Protein AF-A0A3P7IQG7-F1 (afdb_monomer_lite)

Secondary structure (DSSP, 8-state):
--EE--------STTGGGHHHHHHHHHHHTT---EEEEESSSS--HHHHHHHT----TTTSPP----SS--S------SSS--------HHHHHHHHHHHHHHHHHHHHHHHHHHHHHHHHH-TTPPPHHHHHHT-SEEEE---TTTS------TTEEE-TTTT-PPPPPHHHHHHHHHHHT-HHHHHHHHHHHHHHHSSSEEEEE--TTTS-GGGS-HHHHHHHHHHHHH-TTEEEEEE-S-GGG-GGGTT-TTEEEES---HHHHH-

Organism: Strongylus vulgaris (NCBI:txid40348)

Structure (mmCIF, N/CA/C/O backbone):
data_AF-A0A3P7IQG7-F1
#
_entry.id   AF-A0A3P7IQG7-F1
#
loop_
_atom_site.group_PDB
_atom_site.id
_atom_site.type_symbol
_atom_site.label_atom_id
_atom_site.label_alt_id
_atom_site.label_comp_id
_atom_site.label_asym_id
_atom_site.label_entity_id
_atom_site.label_seq_id
_atom_site.pdbx_PDB_ins_code
_atom_site.Cartn_x
_atom_site.Cartn_y
_atom_site.Cartn_z
_atom_site.occupancy
_atom_site.B_iso_or_equiv
_atom_site.auth_seq_id
_atom_site.auth_comp_id
_atom_site.auth_asym_id
_atom_site.auth_atom_id
_atom_site.pdbx_PDB_model_num
ATOM 1 N N . MET A 1 1 ? 12.803 -20.899 -18.765 1.00 31.30 1 MET A N 1
ATOM 2 C CA . MET A 1 1 ? 12.674 -20.532 -17.340 1.00 31.30 1 MET A CA 1
ATOM 3 C C . MET A 1 1 ? 12.023 -19.156 -17.307 1.00 31.30 1 MET A C 1
ATOM 5 O O . MET A 1 1 ? 12.582 -18.248 -17.908 1.00 31.30 1 MET A O 1
ATOM 9 N N . ILE A 1 2 ? 10.801 -19.034 -16.780 1.00 30.0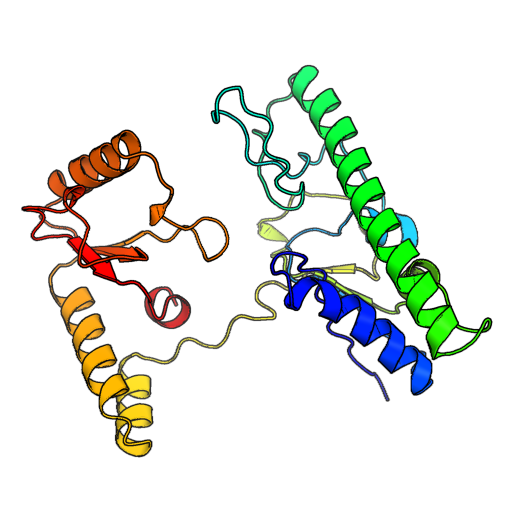0 2 ILE A N 1
ATOM 10 C CA . ILE A 1 2 ? 10.125 -17.736 -16.621 1.00 30.00 2 ILE A CA 1
ATOM 11 C C . ILE A 1 2 ? 10.612 -17.175 -15.290 1.00 30.00 2 ILE A C 1
ATOM 13 O O . ILE A 1 2 ? 10.370 -17.786 -14.251 1.00 30.00 2 ILE A O 1
ATOM 17 N N . SER A 1 3 ? 11.331 -16.060 -15.328 1.00 34.53 3 SER A N 1
ATOM 18 C CA . SER A 1 3 ? 11.766 -15.367 -14.122 1.00 34.53 3 SER A CA 1
ATOM 19 C C . SER A 1 3 ? 10.761 -14.259 -13.835 1.00 34.53 3 SER A C 1
ATOM 21 O O . SER A 1 3 ? 10.609 -13.323 -14.618 1.00 34.53 3 SER A O 1
ATOM 23 N N . VAL A 1 4 ? 10.034 -14.383 -12.728 1.00 34.75 4 VAL A N 1
ATOM 24 C CA . VAL A 1 4 ? 9.119 -13.334 -12.272 1.00 34.75 4 VAL A CA 1
ATOM 25 C C . VAL A 1 4 ? 9.944 -12.303 -11.514 1.00 34.75 4 VAL A C 1
ATOM 27 O O . VAL A 1 4 ? 10.519 -12.611 -10.470 1.00 34.75 4 VAL A O 1
ATOM 30 N N . ALA A 1 5 ? 10.023 -11.089 -12.049 1.00 37.59 5 ALA A N 1
ATOM 31 C CA . ALA A 1 5 ? 10.657 -9.976 -11.372 1.00 37.59 5 ALA A CA 1
ATOM 32 C C . ALA A 1 5 ? 9.591 -9.214 -10.594 1.00 37.59 5 ALA A C 1
ATOM 34 O O . ALA A 1 5 ? 8.730 -8.551 -11.169 1.00 37.59 5 ALA A O 1
ATOM 35 N N . TRP A 1 6 ? 9.665 -9.265 -9.268 1.00 34.81 6 TRP A N 1
ATOM 36 C CA . TRP A 1 6 ? 8.930 -8.320 -8.437 1.00 34.81 6 TRP A CA 1
ATOM 37 C C . TRP A 1 6 ? 9.594 -6.949 -8.558 1.00 34.81 6 TRP A C 1
ATOM 39 O O . TRP A 1 6 ? 10.387 -6.544 -7.712 1.00 34.81 6 TRP A O 1
ATOM 49 N N . VAL A 1 7 ? 9.300 -6.232 -9.642 1.00 38.69 7 VAL A N 1
ATOM 50 C CA . VAL A 1 7 ? 9.657 -4.817 -9.772 1.00 38.69 7 VAL A CA 1
ATOM 51 C C . VAL A 1 7 ? 8.621 -4.014 -8.998 1.00 38.69 7 VAL A C 1
ATOM 53 O O . VAL A 1 7 ? 7.785 -3.314 -9.558 1.00 38.69 7 VAL A O 1
ATOM 56 N N . THR A 1 8 ? 8.661 -4.138 -7.674 1.00 36.22 8 THR A N 1
ATOM 57 C CA . THR A 1 8 ? 7.844 -3.315 -6.794 1.00 36.22 8 THR A CA 1
ATOM 58 C C . THR A 1 8 ? 8.352 -1.878 -6.899 1.00 36.22 8 THR A C 1
ATOM 60 O O . THR A 1 8 ? 9.299 -1.502 -6.212 1.00 36.22 8 THR A O 1
ATOM 63 N N . LEU A 1 9 ? 7.738 -1.055 -7.752 1.00 35.28 9 LEU A N 1
ATOM 64 C CA . LEU A 1 9 ? 7.959 0.396 -7.803 1.00 35.28 9 LEU A CA 1
ATOM 65 C C . LEU A 1 9 ? 7.307 1.076 -6.581 1.00 35.28 9 LEU A C 1
ATOM 67 O O . LEU A 1 9 ? 6.442 1.932 -6.719 1.00 35.28 9 LEU A O 1
ATOM 71 N N . ASN A 1 10 ? 7.693 0.675 -5.365 1.00 31.48 10 ASN A N 1
ATOM 72 C CA . ASN A 1 10 ? 7.283 1.331 -4.122 1.00 31.48 10 ASN A CA 1
ATOM 73 C C . ASN A 1 10 ? 8.444 2.187 -3.604 1.00 31.48 10 ASN A C 1
ATOM 75 O O . ASN A 1 10 ? 9.372 1.697 -2.964 1.00 31.48 10 ASN A O 1
ATOM 79 N N . TYR A 1 11 ? 8.387 3.487 -3.880 1.00 38.16 11 TYR A N 1
ATOM 80 C CA . TYR A 1 11 ? 9.471 4.437 -3.627 1.00 38.16 11 TYR A CA 1
ATOM 81 C C . TYR A 1 11 ? 9.380 5.165 -2.274 1.00 38.16 11 TYR A C 1
ATOM 83 O O . TYR A 1 11 ? 9.628 6.361 -2.240 1.00 38.16 11 TYR A O 1
ATOM 91 N N . PHE A 1 12 ? 9.035 4.513 -1.150 1.00 33.44 12 PHE A N 1
ATOM 92 C CA . PHE A 1 12 ? 8.749 5.260 0.103 1.00 33.44 12 PHE A CA 1
ATOM 93 C C . PHE A 1 12 ? 9.409 4.762 1.394 1.00 33.44 12 PHE A C 1
ATOM 95 O O . PHE A 1 12 ? 8.881 4.932 2.488 1.00 33.44 12 PHE A O 1
ATOM 102 N N . SER A 1 13 ? 10.644 4.270 1.299 1.00 25.67 13 SER A N 1
ATOM 103 C CA . SER A 1 13 ? 11.622 4.475 2.375 1.00 25.67 13 SER A CA 1
ATOM 104 C C . SER A 1 13 ? 13.017 4.663 1.774 1.00 25.67 13 SER A C 1
ATOM 106 O O . SER A 1 13 ? 13.289 4.150 0.687 1.00 25.67 13 SER A O 1
ATOM 108 N N . ASN A 1 14 ? 13.906 5.368 2.481 1.00 29.19 14 ASN A N 1
ATOM 109 C CA . ASN A 1 14 ? 15.287 5.639 2.051 1.00 29.19 14 ASN A CA 1
ATOM 110 C C . ASN A 1 14 ? 16.121 4.373 1.742 1.00 29.19 14 ASN A C 1
ATOM 112 O O . ASN A 1 14 ? 17.177 4.476 1.114 1.00 29.19 14 ASN A O 1
ATOM 116 N N . GLU A 1 15 ? 15.648 3.188 2.139 1.00 26.47 15 GLU A N 1
ATOM 117 C CA . GLU A 1 15 ? 16.269 1.902 1.800 1.00 26.47 15 GLU A CA 1
ATOM 118 C C . GLU A 1 15 ? 15.478 1.106 0.746 1.00 26.47 15 GLU A C 1
ATOM 120 O O . GLU A 1 15 ? 16.086 0.468 -0.113 1.00 26.47 15 GLU A O 1
ATOM 125 N N . TRP A 1 16 ? 14.142 1.204 0.730 1.00 27.75 16 TRP A N 1
ATOM 126 C CA . TRP A 1 16 ? 13.273 0.447 -0.186 1.00 27.75 16 TRP A CA 1
ATOM 127 C C . TRP A 1 16 ? 13.141 1.066 -1.587 1.00 27.75 16 TRP A C 1
ATOM 129 O O . TRP A 1 16 ? 12.885 0.344 -2.548 1.00 27.75 16 TRP A O 1
ATOM 139 N N . SER A 1 17 ? 13.411 2.366 -1.749 1.00 33.34 17 SER A N 1
ATOM 140 C CA . SER A 1 17 ? 13.432 3.046 -3.059 1.00 33.34 17 SER A CA 1
ATOM 141 C C . SER A 1 17 ? 14.508 2.519 -4.021 1.00 33.34 17 SER A C 1
ATOM 143 O O . SER A 1 17 ? 14.453 2.786 -5.221 1.00 33.34 17 SER A O 1
ATOM 145 N N . LYS A 1 18 ? 15.479 1.751 -3.513 1.00 34.53 18 LYS A N 1
ATOM 146 C CA . LYS A 1 18 ? 16.583 1.166 -4.288 1.00 34.53 18 LYS A CA 1
ATOM 147 C C . LYS A 1 18 ? 16.241 -0.205 -4.882 1.00 34.53 18 LYS A C 1
ATOM 149 O O . LYS A 1 18 ? 16.882 -0.619 -5.843 1.00 34.53 18 LYS A O 1
ATOM 154 N N . LEU A 1 19 ? 15.244 -0.909 -4.340 1.00 43.34 19 LEU A N 1
ATOM 155 C CA . LEU A 1 19 ? 14.959 -2.308 -4.680 1.00 43.34 19 LEU A CA 1
ATOM 156 C C . LEU A 1 19 ? 14.583 -2.556 -6.156 1.00 43.34 19 LEU A C 1
ATOM 158 O O . LEU A 1 19 ? 15.200 -3.429 -6.763 1.00 43.34 19 LEU A O 1
ATOM 162 N N . PRO A 1 20 ? 13.638 -1.819 -6.777 1.00 53.28 20 PRO A N 1
ATOM 163 C CA . PRO A 1 20 ? 13.227 -2.113 -8.156 1.00 53.28 20 PRO A CA 1
ATOM 164 C C . PRO A 1 20 ? 14.345 -1.870 -9.184 1.00 53.28 20 PRO A C 1
ATOM 166 O O . PRO A 1 20 ? 14.485 -2.631 -10.137 1.00 53.28 20 PRO A O 1
ATOM 169 N N . VAL A 1 21 ? 15.196 -0.868 -8.946 1.00 53.66 21 VAL A N 1
ATOM 170 C CA . VAL A 1 21 ? 16.398 -0.577 -9.751 1.00 53.66 21 VAL A CA 1
ATOM 171 C C . VAL A 1 21 ? 17.433 -1.697 -9.631 1.00 53.66 21 VAL A C 1
ATOM 173 O O . VAL A 1 21 ? 18.013 -2.128 -10.626 1.00 53.66 21 VAL A O 1
ATOM 176 N N . ILE A 1 22 ? 17.642 -2.192 -8.408 1.00 59.94 22 ILE A N 1
ATOM 177 C CA . ILE A 1 22 ? 18.548 -3.309 -8.133 1.00 59.94 22 ILE A CA 1
ATOM 178 C C . ILE A 1 22 ? 18.048 -4.587 -8.820 1.00 59.94 22 ILE A C 1
ATOM 180 O O . ILE A 1 22 ? 18.854 -5.309 -9.402 1.00 59.94 22 ILE A O 1
ATOM 184 N N . CYS A 1 23 ? 16.738 -4.853 -8.821 1.00 67.06 23 CYS A N 1
ATOM 185 C CA . CYS A 1 23 ? 16.170 -6.025 -9.489 1.00 67.06 23 CYS A CA 1
ATOM 186 C C . CYS A 1 23 ? 16.430 -6.018 -11.000 1.00 67.06 23 CYS A C 1
ATOM 188 O O . CYS A 1 23 ? 16.926 -7.017 -11.516 1.00 67.06 23 CYS A O 1
ATOM 190 N N . SER A 1 24 ? 16.169 -4.910 -11.702 1.00 68.31 24 SER A N 1
ATOM 191 C CA . SER A 1 24 ? 16.441 -4.814 -13.146 1.00 68.31 24 SER A CA 1
ATOM 192 C C . SER A 1 24 ? 17.927 -4.999 -13.463 1.00 68.31 24 SER A C 1
ATOM 194 O O . SER A 1 24 ? 18.272 -5.758 -14.365 1.00 68.31 24 SER A O 1
ATOM 196 N N . ALA A 1 25 ? 18.812 -4.387 -12.669 1.00 72.62 25 ALA A N 1
ATOM 197 C CA . ALA A 1 25 ? 20.257 -4.547 -12.819 1.00 72.62 25 ALA A CA 1
ATOM 198 C C . ALA A 1 25 ? 20.719 -6.000 -12.604 1.00 72.62 25 ALA A C 1
ATOM 200 O O . ALA A 1 25 ? 21.548 -6.505 -13.356 1.00 72.62 25 ALA A O 1
ATOM 201 N N . ILE A 1 26 ? 20.178 -6.692 -11.595 1.00 78.31 26 ILE A N 1
ATOM 202 C CA . ILE A 1 26 ? 20.512 -8.096 -11.320 1.00 78.31 26 ILE A CA 1
ATOM 203 C C . ILE A 1 26 ? 20.059 -8.991 -12.471 1.00 78.31 26 ILE A C 1
ATOM 205 O O . ILE A 1 26 ? 20.842 -9.825 -12.914 1.00 78.31 26 ILE A O 1
ATOM 209 N N . LEU A 1 27 ? 18.823 -8.824 -12.953 1.00 80.06 27 LEU A N 1
ATOM 210 C CA . LEU A 1 27 ? 18.264 -9.638 -14.038 1.00 80.06 27 LEU A CA 1
ATOM 211 C C . LEU A 1 27 ? 19.066 -9.483 -15.330 1.00 80.06 27 LEU A C 1
ATOM 213 O O . LEU A 1 27 ? 19.363 -10.483 -15.983 1.00 80.06 27 LEU A O 1
ATOM 217 N N . GLU A 1 28 ? 19.473 -8.252 -15.635 1.00 80.69 28 GLU A N 1
ATOM 218 C CA . GLU A 1 28 ? 20.364 -7.950 -16.751 1.00 80.69 28 GLU A CA 1
ATOM 219 C C . GLU A 1 28 ? 21.728 -8.635 -16.570 1.00 80.69 28 GLU A C 1
ATOM 221 O O . GLU A 1 28 ? 22.201 -9.328 -17.470 1.00 80.69 28 GLU A O 1
ATOM 226 N N . ALA A 1 29 ? 22.334 -8.526 -15.382 1.00 82.06 29 ALA A N 1
ATOM 227 C CA . ALA A 1 29 ? 23.643 -9.113 -15.086 1.00 82.06 29 ALA A CA 1
ATOM 228 C C . ALA A 1 29 ? 23.674 -10.645 -15.234 1.00 82.06 29 ALA A C 1
ATOM 230 O O . ALA A 1 29 ? 24.690 -11.207 -15.640 1.00 82.06 29 ALA A O 1
ATOM 231 N N . ILE A 1 30 ? 22.568 -11.326 -14.917 1.00 83.62 30 ILE A N 1
ATOM 232 C CA . ILE A 1 30 ? 22.438 -12.786 -15.049 1.00 83.62 30 ILE A CA 1
ATOM 233 C C . ILE A 1 30 ? 21.867 -13.224 -16.411 1.00 83.62 30 ILE A C 1
ATOM 235 O O . ILE A 1 30 ? 21.654 -14.417 -16.628 1.00 83.62 30 ILE A O 1
ATOM 239 N N . GLY A 1 31 ? 21.611 -12.285 -17.330 1.00 82.12 31 GLY A N 1
ATOM 240 C CA . GLY A 1 31 ? 21.153 -12.565 -18.694 1.00 82.12 31 GLY A CA 1
ATOM 241 C C . GLY A 1 31 ? 19.692 -13.015 -18.810 1.00 82.12 31 GLY A C 1
ATOM 242 O O . GLY A 1 31 ? 19.325 -13.685 -19.781 1.00 82.12 31 GLY A O 1
ATOM 243 N N . VAL A 1 32 ? 18.840 -12.676 -17.840 1.00 81.75 32 VAL A N 1
ATOM 244 C CA . VAL A 1 32 ? 17.409 -13.000 -17.873 1.00 81.75 32 VAL A CA 1
ATOM 245 C C . VAL A 1 32 ? 16.670 -11.995 -18.755 1.00 81.75 32 VAL A C 1
ATOM 247 O O . VAL A 1 32 ? 16.478 -10.846 -18.382 1.00 81.75 32 VAL A O 1
ATOM 250 N N . LYS A 1 33 ? 16.204 -12.462 -19.917 1.00 74.69 33 LYS A N 1
ATOM 251 C CA . LYS A 1 33 ? 15.493 -11.625 -20.904 1.00 74.69 33 LYS A CA 1
ATOM 252 C C . LYS A 1 33 ? 13.968 -11.689 -20.810 1.00 74.69 33 LYS A C 1
ATOM 254 O O . LYS A 1 33 ? 13.286 -10.769 -21.241 1.00 74.69 33 LYS A O 1
ATOM 259 N N . ASN A 1 34 ? 13.427 -12.777 -20.260 1.00 81.19 34 ASN A N 1
ATOM 260 C CA . ASN A 1 34 ? 11.983 -12.955 -20.104 1.00 81.19 34 ASN A CA 1
ATOM 261 C C . ASN A 1 34 ? 11.567 -12.463 -18.722 1.00 81.19 34 ASN A C 1
ATOM 263 O O . ASN A 1 34 ? 11.787 -13.164 -17.732 1.00 81.19 34 ASN A O 1
ATOM 267 N N . ILE A 1 35 ? 10.989 -11.264 -18.677 1.00 83.31 35 ILE A N 1
ATOM 268 C CA . ILE A 1 35 ? 10.631 -10.577 -17.438 1.00 83.31 35 ILE A CA 1
ATOM 269 C C . ILE A 1 35 ? 9.119 -10.350 -17.397 1.00 83.31 35 ILE A C 1
ATOM 271 O O . ILE A 1 35 ? 8.512 -9.875 -18.361 1.00 83.31 35 ILE A O 1
ATOM 275 N N . VAL A 1 36 ? 8.523 -10.688 -16.255 1.00 83.81 36 VAL A N 1
ATOM 276 C CA . VAL A 1 36 ? 7.166 -10.278 -15.875 1.00 83.81 36 VAL A CA 1
ATOM 277 C C . VAL A 1 36 ? 7.296 -9.160 -14.850 1.00 83.81 36 VAL A C 1
ATOM 279 O O . VAL A 1 36 ? 7.991 -9.351 -13.854 1.00 83.81 36 VAL A O 1
ATOM 282 N N . GLY A 1 37 ? 6.657 -8.019 -15.103 1.00 83.31 37 GLY A N 1
ATOM 283 C CA . GLY A 1 37 ? 6.586 -6.899 -14.165 1.00 83.31 37 GLY A CA 1
ATOM 284 C C . GLY A 1 37 ? 5.405 -7.042 -13.208 1.00 83.31 37 GLY A C 1
ATOM 285 O O . GLY A 1 37 ? 4.378 -7.612 -13.574 1.00 83.31 37 GLY A O 1
ATOM 286 N N . ALA A 1 38 ? 5.529 -6.510 -11.992 1.00 81.50 38 ALA A N 1
ATOM 287 C CA . ALA A 1 38 ? 4.456 -6.518 -10.999 1.00 81.50 38 ALA A CA 1
ATOM 288 C C . ALA A 1 38 ? 4.371 -5.171 -10.268 1.00 81.50 38 ALA A C 1
ATOM 290 O O . ALA A 1 38 ? 5.301 -4.774 -9.571 1.00 81.50 38 ALA A O 1
ATOM 291 N N . HIS A 1 39 ? 3.243 -4.481 -10.404 1.00 76.12 39 HIS A N 1
ATOM 292 C CA . HIS A 1 39 ? 2.922 -3.258 -9.682 1.00 76.12 39 HIS A CA 1
ATOM 293 C C . HIS A 1 39 ? 2.152 -3.604 -8.405 1.00 76.12 39 HIS A C 1
ATOM 295 O O . HIS A 1 39 ? 1.087 -4.211 -8.453 1.00 76.12 39 HIS A O 1
ATOM 301 N N . ALA A 1 40 ? 2.662 -3.167 -7.252 1.00 67.56 40 ALA A N 1
ATOM 302 C CA . ALA A 1 40 ? 1.949 -3.302 -5.976 1.00 67.56 40 ALA A CA 1
ATOM 303 C C . ALA A 1 40 ? 0.753 -2.341 -5.837 1.00 67.56 40 ALA A C 1
ATOM 305 O O . ALA A 1 40 ? -0.025 -2.460 -4.891 1.00 67.56 40 ALA A O 1
ATOM 306 N N . GLN A 1 41 ? 0.629 -1.390 -6.762 1.00 64.75 41 GLN A N 1
ATOM 307 C CA . GLN A 1 41 ? -0.445 -0.405 -6.829 1.00 64.75 41 GLN A CA 1
ATOM 308 C C . GLN A 1 41 ? -1.570 -0.896 -7.747 1.00 64.75 41 GLN A C 1
ATOM 310 O O . GLN A 1 41 ? -1.334 -1.697 -8.653 1.00 64.75 41 GLN A O 1
ATOM 315 N N . SER A 1 42 ? -2.777 -0.376 -7.521 1.00 62.88 42 SER A N 1
ATOM 316 C CA . SER A 1 42 ? -3.977 -0.691 -8.304 1.00 62.88 42 SER A CA 1
ATOM 317 C C . SER A 1 42 ? -4.010 -0.019 -9.682 1.00 62.88 42 SER A C 1
ATOM 319 O O . SER A 1 42 ? -4.898 -0.280 -10.487 1.00 62.88 42 SER A O 1
ATOM 321 N N . SER A 1 43 ? -3.035 0.838 -9.994 1.00 68.62 43 SER A N 1
ATOM 322 C CA . SER A 1 43 ? -2.939 1.500 -11.289 1.00 68.62 43 SER A CA 1
ATOM 323 C C . SER A 1 43 ? -1.566 1.337 -11.930 1.00 68.62 43 SER A C 1
ATOM 325 O O . SER A 1 43 ? -0.530 1.189 -11.275 1.00 68.62 43 SER A O 1
ATOM 327 N N . LEU A 1 44 ? -1.581 1.350 -13.262 1.00 76.56 44 LEU A N 1
ATOM 328 C CA . LEU A 1 44 ? -0.377 1.399 -14.066 1.00 76.56 44 LEU A CA 1
ATOM 329 C C . LEU A 1 44 ? 0.234 2.796 -13.941 1.00 76.56 44 LEU A C 1
ATOM 331 O O . LEU A 1 44 ? -0.422 3.791 -14.248 1.00 76.56 44 LEU A O 1
ATOM 335 N N . LEU A 1 45 ? 1.488 2.859 -13.504 1.00 79.12 45 LEU A N 1
ATOM 336 C CA . LEU A 1 45 ? 2.218 4.120 -13.418 1.00 79.12 45 LEU A CA 1
ATOM 337 C C . LEU A 1 45 ? 2.496 4.689 -14.815 1.00 79.12 45 LEU A C 1
ATOM 339 O O . LEU A 1 45 ? 2.738 3.938 -15.761 1.00 79.12 45 LEU A O 1
ATOM 343 N N . GLU A 1 46 ? 2.524 6.016 -14.933 1.00 81.69 46 GLU A N 1
ATOM 344 C CA . GLU A 1 46 ? 2.647 6.730 -16.209 1.00 81.69 46 GLU A CA 1
ATOM 345 C C . GLU A 1 46 ? 3.889 6.327 -17.008 1.00 81.69 46 GLU A C 1
ATOM 347 O O . GLU A 1 46 ? 3.793 6.113 -18.211 1.00 81.69 46 GLU A O 1
ATOM 352 N N . GLY A 1 47 ? 5.052 6.196 -16.364 1.00 82.56 47 GLY A N 1
ATOM 353 C CA . GLY A 1 47 ? 6.284 5.787 -17.037 1.00 82.56 47 GLY A CA 1
ATOM 354 C C . GLY A 1 47 ? 6.165 4.390 -17.643 1.00 82.56 47 GLY A C 1
ATOM 355 O O . GLY A 1 47 ? 6.498 4.197 -18.812 1.00 82.56 47 GLY A O 1
ATOM 356 N N . THR A 1 48 ? 5.602 3.437 -16.892 1.00 85.56 48 THR A N 1
ATOM 357 C CA . THR A 1 48 ? 5.310 2.093 -17.406 1.00 85.56 48 THR A CA 1
ATOM 358 C C . THR A 1 48 ? 4.295 2.149 -18.542 1.00 85.56 48 THR A C 1
ATOM 360 O O . THR A 1 48 ? 4.510 1.512 -19.570 1.00 85.56 48 THR A O 1
ATOM 363 N N . ALA A 1 49 ? 3.214 2.920 -18.385 1.00 87.06 49 ALA A N 1
ATOM 364 C CA . ALA A 1 49 ? 2.176 3.069 -19.398 1.00 87.06 49 ALA A CA 1
ATOM 365 C C . ALA A 1 49 ? 2.753 3.586 -20.721 1.00 87.06 49 ALA A C 1
ATOM 367 O O . ALA A 1 49 ? 2.559 2.953 -21.757 1.00 87.06 49 ALA A O 1
ATOM 368 N N . TYR A 1 50 ? 3.549 4.656 -20.681 1.00 88.81 50 TYR A N 1
ATOM 369 C CA . TYR A 1 50 ? 4.216 5.179 -21.871 1.00 88.81 50 TYR A CA 1
ATOM 370 C C . TYR A 1 50 ? 5.213 4.185 -22.472 1.00 88.81 50 TYR A C 1
ATOM 372 O O . TYR A 1 50 ? 5.218 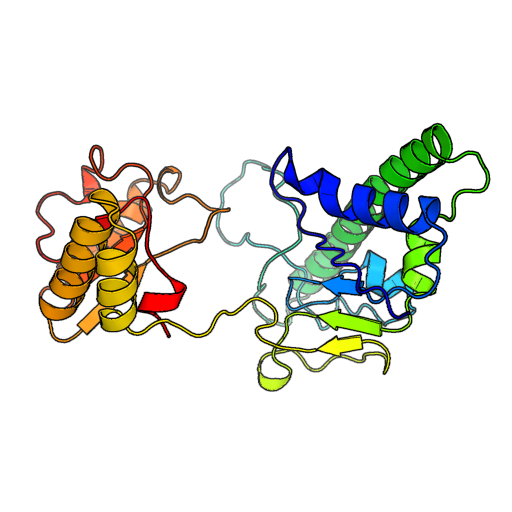4.011 -23.688 1.00 88.81 50 TYR A O 1
ATOM 380 N N . ALA A 1 51 ? 6.010 3.493 -21.650 1.00 89.69 51 ALA A N 1
ATOM 381 C CA . ALA A 1 51 ? 6.991 2.519 -22.133 1.00 89.69 51 ALA A CA 1
ATOM 382 C C . ALA A 1 51 ? 6.347 1.349 -22.894 1.00 89.69 51 ALA A C 1
ATOM 384 O O . ALA A 1 51 ? 6.929 0.836 -23.845 1.00 89.69 51 ALA A O 1
ATOM 385 N N . ILE A 1 52 ? 5.138 0.933 -22.505 1.00 90.38 52 ILE A N 1
ATOM 386 C CA . ILE A 1 52 ? 4.416 -0.152 -23.185 1.00 90.38 52 ILE A CA 1
ATOM 387 C C . ILE A 1 52 ? 3.409 0.331 -24.235 1.00 90.38 52 ILE A C 1
ATOM 389 O O . ILE A 1 52 ? 2.757 -0.503 -24.858 1.00 90.38 52 ILE A O 1
ATOM 393 N N . GLY A 1 53 ? 3.255 1.645 -24.420 1.00 90.12 53 GLY A N 1
ATOM 394 C CA . GLY A 1 53 ? 2.269 2.231 -25.331 1.00 90.12 53 GLY A CA 1
ATOM 395 C C . GLY A 1 53 ? 0.820 2.162 -24.833 1.00 90.12 53 GLY A C 1
ATOM 396 O O . GLY A 1 53 ? -0.107 2.237 -25.638 1.00 90.12 53 GLY A O 1
ATOM 397 N N . ALA A 1 54 ? 0.600 2.002 -23.526 1.00 88.38 54 ALA A N 1
ATOM 398 C CA . ALA A 1 54 ? -0.729 2.095 -22.934 1.00 88.38 54 ALA A CA 1
ATOM 399 C C . ALA A 1 54 ? -1.179 3.569 -22.848 1.00 88.38 54 ALA A C 1
ATOM 401 O O . ALA A 1 54 ? -0.368 4.447 -22.536 1.00 88.38 54 ALA A O 1
ATOM 402 N N . PRO A 1 55 ? -2.463 3.869 -23.108 1.00 85.25 55 PRO A N 1
ATOM 403 C CA . PRO A 1 55 ? -2.957 5.238 -23.077 1.00 85.25 55 PRO A CA 1
ATOM 404 C C . PRO A 1 55 ? -3.028 5.780 -21.646 1.00 85.25 55 PRO A C 1
ATOM 406 O O . PRO A 1 55 ? -3.550 5.133 -20.742 1.00 85.25 55 PRO A O 1
ATOM 409 N N . VAL A 1 56 ? -2.554 7.014 -21.466 1.00 82.06 56 VAL A N 1
ATOM 410 C CA . VAL A 1 56 ? -2.654 7.778 -20.216 1.00 82.06 56 VAL A CA 1
ATOM 411 C C . VAL A 1 56 ? -3.675 8.895 -20.428 1.00 82.06 56 VAL A C 1
ATOM 413 O O . VAL A 1 56 ? -3.484 9.755 -21.287 1.00 82.06 56 VAL A O 1
ATOM 416 N N . ILE A 1 57 ? -4.783 8.868 -19.679 1.00 78.12 57 ILE A N 1
ATOM 417 C CA . ILE A 1 57 ? -5.958 9.724 -19.927 1.00 78.12 57 ILE A CA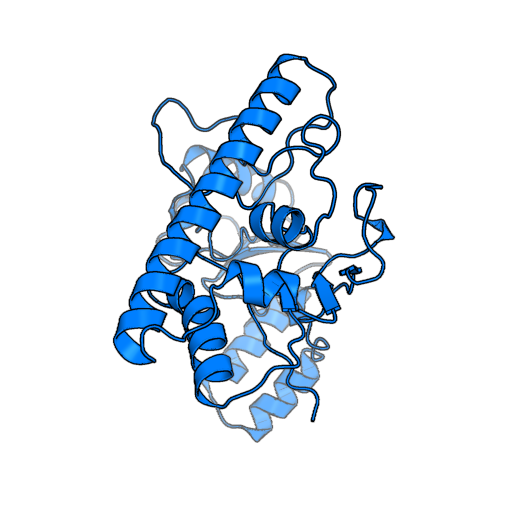 1
ATOM 418 C C . ILE A 1 57 ? -6.255 10.592 -18.689 1.00 78.12 57 ILE A C 1
ATOM 420 O O . ILE A 1 57 ? -7.211 10.322 -17.959 1.00 78.12 57 ILE A O 1
ATOM 424 N N . PRO A 1 58 ? -5.473 11.661 -18.441 1.00 70.88 58 PRO A N 1
ATOM 425 C CA . PRO A 1 58 ? -5.621 12.505 -17.246 1.00 70.88 58 PRO A CA 1
ATOM 426 C C . PRO A 1 58 ? -6.946 13.287 -17.196 1.00 70.88 58 PRO A C 1
ATOM 428 O O . PRO A 1 58 ? -7.326 13.836 -16.165 1.00 70.88 58 PRO A O 1
ATOM 431 N N . SER A 1 59 ? -7.669 13.365 -18.316 1.00 66.94 59 SER A N 1
ATOM 432 C CA . SER A 1 59 ? -8.988 14.000 -18.393 1.00 66.94 59 SER A CA 1
ATOM 433 C C . SER A 1 59 ? -10.125 13.141 -17.831 1.00 66.94 59 SER A C 1
ATOM 435 O O . SER A 1 59 ? -11.181 13.694 -17.530 1.00 66.94 59 SER A O 1
ATOM 437 N N . TYR A 1 60 ? -9.920 11.824 -17.722 1.00 64.31 60 TYR A N 1
ATOM 438 C CA . TYR A 1 60 ? -10.913 10.846 -17.263 1.00 64.31 60 TYR A CA 1
ATOM 439 C C . TYR A 1 60 ? -10.471 10.148 -15.975 1.00 64.31 60 TYR A C 1
ATOM 441 O O . TYR A 1 60 ? -11.290 9.891 -15.100 1.00 64.31 60 TYR A O 1
ATOM 449 N N . MET A 1 61 ? -9.173 9.876 -15.839 1.00 61.00 61 MET A N 1
ATOM 450 C CA . MET A 1 61 ? -8.606 9.295 -14.630 1.00 61.00 61 MET A CA 1
ATOM 451 C C . MET A 1 61 ? -8.123 10.415 -13.702 1.00 61.00 61 MET A C 1
ATOM 453 O O . MET A 1 61 ? -7.304 11.231 -14.140 1.00 61.00 61 MET A O 1
ATOM 457 N N . PRO A 1 62 ? -8.605 10.488 -12.447 1.00 53.75 62 PRO A N 1
ATOM 458 C CA . PRO A 1 62 ? -8.075 11.443 -11.485 1.00 53.75 62 PRO A CA 1
ATOM 459 C C . PRO A 1 62 ? -6.572 11.209 -11.298 1.00 53.75 62 PRO A C 1
ATOM 461 O O . PRO A 1 62 ? -6.112 10.071 -11.201 1.00 53.75 62 PRO A O 1
ATOM 464 N N . GLY A 1 63 ? -5.802 12.299 -11.284 1.00 46.94 63 GLY A N 1
ATOM 465 C CA . GLY A 1 63 ? -4.383 12.245 -10.959 1.00 46.94 63 GLY A CA 1
ATOM 466 C C . GLY A 1 63 ? -4.201 11.881 -9.486 1.00 46.94 63 GLY A C 1
ATOM 467 O O . GLY A 1 63 ? -4.951 12.342 -8.629 1.00 46.94 63 GLY A O 1
ATOM 468 N N . ASN A 1 64 ? -3.193 11.065 -9.190 1.00 52.28 64 ASN A N 1
ATOM 469 C CA . ASN A 1 64 ? -2.939 10.543 -7.850 1.00 52.28 64 ASN A CA 1
ATOM 470 C C . ASN A 1 64 ? -2.490 11.651 -6.860 1.00 52.28 64 ASN A C 1
ATOM 472 O O . ASN A 1 64 ? -1.281 11.860 -6.714 1.00 52.28 64 ASN A O 1
ATOM 476 N N . HIS A 1 65 ? -3.397 12.348 -6.146 1.00 56.22 65 HIS A N 1
ATOM 477 C CA . HIS A 1 65 ? -2.976 13.211 -5.022 1.00 56.22 65 HIS A CA 1
ATOM 478 C C . HIS A 1 65 ? -3.962 13.446 -3.850 1.00 56.22 65 HIS A C 1
ATOM 480 O O . HIS A 1 65 ? -5.126 13.800 -4.016 1.00 56.22 65 HIS A O 1
ATOM 486 N N . MET A 1 66 ? -3.400 13.342 -2.632 1.00 34.22 66 MET A N 1
ATOM 487 C CA . MET A 1 66 ? -3.940 13.633 -1.292 1.00 34.22 66 MET A CA 1
ATOM 488 C C . MET A 1 66 ? -3.812 15.123 -0.909 1.00 34.22 66 MET A C 1
ATOM 490 O O . MET A 1 66 ? -2.999 15.462 -0.054 1.00 34.22 66 MET A O 1
ATOM 494 N N . LEU A 1 67 ? -4.561 1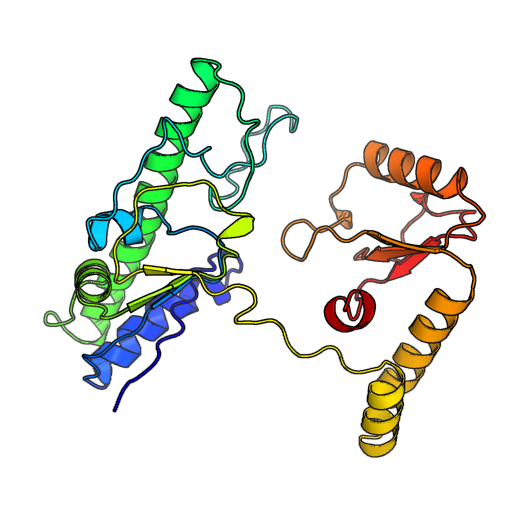6.062 -1.492 1.00 36.94 67 LEU A N 1
ATOM 495 C CA . LEU A 1 67 ? -4.618 17.430 -0.936 1.00 36.94 67 LEU A CA 1
ATOM 496 C C . LEU A 1 67 ? -5.962 18.081 -1.242 1.00 36.94 67 LEU A C 1
ATOM 498 O O . LEU A 1 67 ? -6.123 18.710 -2.282 1.00 36.94 67 LEU A O 1
ATOM 502 N N . HIS A 1 68 ? -6.895 18.004 -0.293 1.00 33.41 68 HIS A N 1
ATOM 503 C CA . HIS A 1 68 ? -7.958 19.005 -0.234 1.00 33.41 68 HIS A CA 1
ATOM 504 C C . HIS A 1 68 ? -7.883 19.918 0.996 1.00 33.41 68 HIS A C 1
ATOM 506 O O . HIS A 1 68 ? -8.520 20.953 0.960 1.00 33.41 68 HIS A O 1
ATOM 512 N N . ASN A 1 69 ? -7.083 19.648 2.047 1.00 31.66 69 ASN A N 1
ATOM 513 C CA . ASN A 1 69 ? -7.095 20.521 3.243 1.00 31.66 69 ASN A CA 1
ATOM 514 C C . ASN A 1 69 ? -5.796 20.602 4.083 1.00 31.66 69 ASN A C 1
ATOM 516 O O . ASN A 1 69 ? -5.863 20.853 5.285 1.00 31.66 69 ASN A O 1
ATOM 520 N N . VAL A 1 70 ? -4.597 20.469 3.496 1.00 35.66 70 VAL A N 1
ATOM 521 C CA . VAL A 1 70 ? -3.348 20.866 4.192 1.00 35.66 70 VAL A CA 1
ATOM 522 C C . VAL A 1 70 ? -2.851 22.198 3.631 1.00 35.66 70 VAL A C 1
ATOM 524 O O . VAL A 1 70 ? -2.067 22.275 2.695 1.00 35.66 70 VAL A O 1
ATOM 527 N N . SER A 1 71 ? -3.406 23.260 4.210 1.00 34.47 71 SER A N 1
ATOM 528 C CA . SER A 1 71 ? -2.802 24.578 4.430 1.00 34.47 71 SER A CA 1
ATOM 529 C C . SER A 1 71 ? -1.358 24.775 3.917 1.00 34.47 71 SER A C 1
ATOM 531 O O . SER A 1 71 ? -0.415 24.278 4.526 1.00 34.47 71 SER A O 1
ATOM 533 N N . LYS A 1 72 ? -1.216 25.636 2.898 1.00 33.72 72 LYS A N 1
ATOM 534 C CA . LYS A 1 72 ? -0.184 26.684 2.689 1.00 33.72 72 LYS A CA 1
ATOM 535 C C . LYS A 1 72 ? 1.324 26.370 2.774 1.00 33.72 72 LYS A C 1
ATOM 537 O O . LYS A 1 72 ? 2.088 27.237 2.367 1.00 33.72 72 LYS A O 1
ATOM 542 N N . ASN A 1 73 ? 1.777 25.193 3.194 1.00 30.38 73 ASN A N 1
ATOM 543 C CA . ASN A 1 73 ? 3.199 24.848 3.241 1.00 30.38 73 ASN A CA 1
ATOM 544 C C . ASN A 1 73 ? 3.483 23.646 2.340 1.00 30.38 73 ASN A C 1
ATOM 546 O O . ASN A 1 73 ? 3.139 22.505 2.644 1.00 30.38 73 ASN A O 1
ATOM 550 N N . LEU A 1 74 ? 4.108 23.961 1.208 1.00 33.06 74 LEU A N 1
ATOM 551 C CA . LEU A 1 74 ? 4.550 23.067 0.148 1.00 33.06 74 LEU A CA 1
ATOM 552 C C . LEU A 1 74 ? 5.436 21.945 0.714 1.00 33.06 74 LEU A C 1
ATOM 554 O O . LEU A 1 74 ? 6.644 22.108 0.857 1.00 33.06 74 LEU A O 1
ATOM 558 N N . THR A 1 75 ? 4.835 20.800 1.032 1.00 33.16 75 THR A N 1
ATOM 559 C CA . THR A 1 75 ? 5.579 19.573 1.327 1.00 33.16 75 THR A CA 1
ATOM 560 C C . THR A 1 75 ? 5.368 18.627 0.157 1.00 33.16 75 THR A C 1
ATOM 562 O O . THR A 1 75 ? 4.267 18.126 -0.059 1.00 33.16 75 THR A O 1
ATOM 565 N N . LEU A 1 76 ? 6.430 18.452 -0.632 1.00 32.97 76 LEU A N 1
ATOM 566 C CA . LEU A 1 76 ? 6.540 17.508 -1.741 1.00 32.97 76 LEU A CA 1
ATOM 567 C C . LEU A 1 76 ? 6.398 16.074 -1.213 1.00 32.97 76 LEU A C 1
ATOM 569 O O . LEU A 1 76 ? 7.385 15.415 -0.896 1.00 32.97 76 LEU A O 1
ATOM 573 N N . LEU A 1 77 ? 5.161 15.597 -1.110 1.00 34.00 77 LEU A N 1
ATOM 574 C CA . LEU A 1 77 ? 4.859 14.180 -0.985 1.00 34.00 77 LEU A CA 1
ATOM 575 C C . LEU A 1 77 ? 4.406 13.697 -2.364 1.00 34.00 77 LEU A C 1
ATOM 577 O O . LEU A 1 77 ? 3.404 14.128 -2.917 1.00 34.00 77 LEU A O 1
ATOM 581 N N . SER A 1 78 ? 5.250 12.861 -2.948 1.00 33.38 78 SER A N 1
ATOM 582 C CA . SER A 1 78 ? 5.085 12.120 -4.198 1.00 33.38 78 SER A CA 1
ATOM 583 C C . SER A 1 78 ? 3.647 11.757 -4.611 1.00 33.38 78 SER A C 1
ATOM 585 O O . SER A 1 78 ? 2.911 11.093 -3.878 1.00 33.38 78 SER A O 1
ATOM 587 N N . ALA A 1 79 ? 3.340 12.068 -5.867 1.00 35.25 79 ALA A N 1
ATOM 588 C CA . ALA A 1 79 ? 2.082 11.866 -6.583 1.00 35.25 79 ALA A CA 1
ATOM 589 C C . ALA A 1 79 ? 1.759 10.398 -6.953 1.00 35.25 79 ALA A C 1
ATOM 591 O O . ALA A 1 79 ? 1.471 10.099 -8.106 1.00 35.25 79 ALA A O 1
ATOM 592 N N . SER A 1 80 ? 1.839 9.453 -6.009 1.00 36.19 80 SER A N 1
ATOM 593 C CA . SER A 1 80 ? 1.605 8.024 -6.312 1.00 36.19 80 SER A CA 1
ATOM 594 C C . SER A 1 80 ? 0.417 7.379 -5.598 1.00 36.19 80 SER A C 1
ATOM 596 O O . SER A 1 80 ? 0.234 6.175 -5.717 1.00 36.19 80 SER A O 1
ATOM 598 N N . GLN A 1 81 ? -0.414 8.152 -4.899 1.00 44.44 81 GLN A N 1
ATOM 599 C CA . GLN A 1 81 ? -1.701 7.700 -4.361 1.00 44.44 81 GLN A CA 1
ATOM 600 C C . GLN A 1 81 ? -2.639 8.912 -4.223 1.00 44.44 81 GLN A C 1
ATOM 602 O O . GLN A 1 81 ? -2.278 9.833 -3.492 1.00 44.44 81 GLN A O 1
ATOM 607 N N . ALA A 1 82 ? -3.804 8.924 -4.899 1.00 53.47 82 ALA A N 1
ATOM 608 C CA . ALA A 1 82 ? -5.115 9.266 -4.302 1.00 53.47 82 ALA A CA 1
ATOM 609 C C . ALA A 1 82 ? -6.204 9.807 -5.246 1.00 53.47 82 ALA A C 1
ATOM 611 O O . ALA A 1 82 ? -5.959 10.313 -6.334 1.00 53.47 82 ALA A O 1
ATOM 612 N N . VAL A 1 83 ? -7.418 9.685 -4.706 1.00 40.69 83 VAL A N 1
ATOM 613 C CA . VAL A 1 83 ? -8.742 10.053 -5.200 1.00 40.69 83 VAL A CA 1
ATOM 614 C C . VAL A 1 83 ? -8.935 11.573 -5.124 1.00 40.69 83 VAL A C 1
ATOM 616 O O . VAL A 1 83 ? -9.194 12.117 -4.049 1.00 40.69 83 VAL A O 1
ATOM 619 N N . ILE A 1 84 ? -8.827 12.262 -6.262 1.00 42.41 84 ILE A N 1
ATOM 620 C CA . ILE A 1 84 ? -9.581 13.505 -6.460 1.00 42.41 84 ILE A CA 1
ATOM 621 C C . ILE A 1 84 ? -11.028 13.084 -6.719 1.00 42.41 84 ILE A C 1
ATOM 623 O O . ILE A 1 84 ? -11.278 12.111 -7.429 1.00 42.41 84 ILE A O 1
ATOM 627 N N . ASP A 1 85 ? -11.948 13.809 -6.094 1.00 47.50 85 ASP A N 1
ATOM 628 C CA . ASP A 1 85 ? -13.373 13.815 -6.411 1.00 47.50 85 ASP A CA 1
ATOM 629 C C . ASP A 1 85 ? -13.578 13.784 -7.940 1.00 47.50 85 ASP A C 1
ATOM 631 O O . ASP A 1 85 ? -12.981 14.579 -8.668 1.00 47.50 85 ASP A O 1
ATOM 635 N N . ASP A 1 86 ? -14.395 12.864 -8.452 1.00 51.59 86 ASP A N 1
ATOM 636 C CA . ASP A 1 86 ? -14.644 12.660 -9.890 1.00 51.59 86 ASP A CA 1
ATOM 637 C C . ASP A 1 86 ? -15.436 13.819 -10.532 1.00 51.59 86 ASP A C 1
ATOM 639 O O . ASP A 1 86 ? -15.884 13.758 -11.684 1.00 51.59 86 ASP A O 1
ATOM 643 N N . THR A 1 87 ? -15.571 14.928 -9.804 1.00 56.34 87 THR A N 1
ATOM 644 C CA . THR A 1 87 ? -16.225 16.137 -10.261 1.00 56.34 87 THR A CA 1
ATOM 645 C C . THR A 1 87 ? -15.537 16.751 -11.474 1.00 56.34 87 THR A C 1
ATOM 647 O O . THR A 1 87 ? -14.338 17.040 -11.524 1.00 56.34 87 THR A O 1
ATOM 650 N N . ASN A 1 88 ? -16.372 17.032 -12.472 1.00 60.84 88 ASN A N 1
ATOM 651 C CA . ASN A 1 88 ? -16.006 17.498 -13.807 1.00 60.84 88 ASN A CA 1
ATOM 652 C C . ASN A 1 88 ? -15.528 18.963 -13.880 1.00 60.84 88 ASN A C 1
ATOM 654 O O . ASN A 1 88 ? -15.620 19.593 -14.938 1.00 60.84 88 ASN A O 1
ATOM 658 N N . TYR A 1 89 ? -15.017 19.538 -12.791 1.00 72.81 89 TYR A N 1
ATOM 659 C CA . TYR A 1 89 ? -14.531 20.913 -12.811 1.00 72.81 89 TYR A CA 1
ATOM 660 C C . TYR A 1 89 ? -13.286 21.042 -13.695 1.00 72.81 89 TYR A C 1
ATOM 662 O O . TYR A 1 89 ? -12.352 20.243 -13.628 1.00 72.81 89 TYR A O 1
ATOM 670 N N . PHE A 1 90 ? -13.244 22.099 -14.510 1.00 77.50 90 PHE A N 1
ATOM 671 C CA . PHE A 1 90 ? -12.116 22.388 -15.401 1.00 77.50 90 PHE A CA 1
ATOM 672 C C . PHE A 1 90 ? -10.774 22.443 -14.652 1.00 77.50 90 PHE A C 1
ATOM 674 O O . PHE A 1 90 ? -9.775 21.904 -15.123 1.00 77.50 90 PHE A O 1
ATOM 681 N N . VAL A 1 91 ? -10.769 23.032 -13.452 1.00 75.69 91 VAL A N 1
ATOM 682 C CA . VAL A 1 91 ? -9.578 23.130 -12.596 1.00 75.69 91 VAL A CA 1
ATOM 683 C C . VAL A 1 91 ? -9.045 21.745 -12.218 1.00 75.69 91 VAL A C 1
ATOM 685 O O . VAL A 1 91 ? -7.840 21.526 -12.314 1.00 75.69 91 VAL A O 1
ATOM 688 N N . ASN A 1 92 ? -9.920 20.787 -11.891 1.00 70.19 92 ASN A N 1
ATOM 689 C CA . ASN A 1 92 ? -9.513 19.414 -11.571 1.00 70.19 92 ASN A CA 1
ATOM 690 C C . ASN A 1 92 ? -8.806 18.751 -12.761 1.00 70.19 92 ASN A C 1
ATOM 692 O O . ASN A 1 92 ? -7.786 18.092 -12.587 1.00 70.19 92 ASN A O 1
ATOM 696 N N . ARG A 1 93 ? -9.271 18.999 -13.992 1.00 73.25 93 ARG A N 1
ATOM 697 C CA . ARG A 1 93 ? -8.633 18.463 -15.207 1.00 73.25 93 ARG A CA 1
ATOM 698 C C . ARG A 1 93 ? -7.239 19.046 -15.445 1.00 73.25 93 ARG A C 1
ATOM 700 O O . ARG A 1 93 ? -6.328 18.311 -15.814 1.00 73.25 93 ARG A O 1
ATOM 707 N N . VAL A 1 94 ? -7.053 20.347 -15.211 1.00 78.75 94 VAL A N 1
ATOM 708 C CA . VAL A 1 94 ? -5.728 20.994 -15.298 1.00 78.75 94 VAL A CA 1
ATOM 709 C C . VAL A 1 94 ? -4.779 20.425 -14.243 1.00 78.75 94 VAL A C 1
ATOM 711 O O . VAL A 1 94 ? -3.624 20.125 -14.545 1.00 78.75 94 VAL A O 1
ATOM 714 N N . ILE A 1 95 ? -5.280 20.229 -13.023 1.00 75.56 95 ILE A N 1
ATOM 715 C CA . ILE A 1 95 ? -4.529 19.625 -11.921 1.00 75.56 95 ILE A CA 1
ATOM 716 C C . ILE A 1 95 ? -4.108 18.191 -12.269 1.00 75.56 95 ILE A C 1
ATOM 718 O O . ILE A 1 95 ? -2.936 17.856 -12.104 1.00 75.56 95 ILE A O 1
ATOM 722 N N . ASN A 1 96 ? -5.010 17.372 -12.819 1.00 74.56 96 ASN A N 1
ATOM 723 C CA . ASN A 1 96 ? -4.688 16.008 -13.243 1.00 74.56 96 ASN A CA 1
ATOM 724 C C . ASN A 1 96 ? -3.553 15.987 -14.270 1.00 74.56 96 ASN A C 1
ATOM 726 O O . ASN A 1 96 ? -2.595 15.241 -14.099 1.00 74.56 96 ASN A O 1
ATOM 730 N N . ILE A 1 97 ? -3.616 16.842 -15.296 1.00 80.75 97 ILE A N 1
ATOM 731 C CA . ILE A 1 97 ? -2.562 16.940 -16.319 1.00 80.75 97 ILE A CA 1
ATOM 732 C C . ILE A 1 97 ? -1.211 17.284 -15.680 1.00 80.75 97 ILE A C 1
ATOM 734 O O . ILE A 1 97 ? -0.202 16.645 -15.989 1.00 80.75 97 ILE A O 1
ATOM 738 N N . LEU A 1 98 ? -1.185 18.266 -14.773 1.00 82.00 98 LEU A N 1
ATOM 739 C CA . LEU A 1 98 ? 0.034 18.652 -14.064 1.00 82.00 98 LEU A CA 1
ATOM 740 C C . LEU A 1 98 ? 0.603 17.483 -13.248 1.00 82.00 98 LEU A C 1
ATOM 742 O O . LEU A 1 98 ? 1.797 17.206 -13.334 1.00 82.00 98 LEU A O 1
ATOM 746 N N . PHE A 1 99 ? -0.230 16.777 -12.483 1.00 74.69 99 PHE A N 1
ATOM 747 C CA . PHE A 1 99 ? 0.227 15.655 -11.660 1.00 74.69 99 PHE A CA 1
ATOM 748 C C . PHE A 1 99 ? 0.673 14.449 -12.485 1.00 74.69 99 PHE A C 1
ATOM 750 O O . PHE A 1 99 ? 1.689 13.844 -12.150 1.00 74.69 99 PHE A O 1
ATOM 757 N N . THR A 1 100 ? 0.001 14.146 -13.595 1.00 77.88 100 THR A N 1
ATOM 758 C CA . THR A 1 100 ? 0.448 13.130 -14.557 1.00 77.88 100 THR A CA 1
ATOM 759 C C . THR A 1 100 ? 1.834 13.469 -15.104 1.00 77.88 100 THR A C 1
ATOM 761 O O . THR A 1 100 ? 2.711 12.605 -15.140 1.00 77.88 100 THR A O 1
ATOM 764 N N . TYR A 1 101 ? 2.079 14.735 -15.462 1.00 83.25 101 TYR A N 1
ATOM 765 C CA . TYR A 1 101 ? 3.404 15.183 -15.895 1.00 83.25 101 TYR A CA 1
ATOM 766 C C . TYR A 1 101 ? 4.454 15.048 -14.783 1.00 83.25 101 TYR A C 1
ATOM 768 O O . TYR A 1 101 ? 5.537 14.516 -15.022 1.00 83.25 101 TYR A O 1
ATOM 776 N N . LEU A 1 102 ? 4.141 15.486 -13.560 1.00 80.81 102 LEU A N 1
ATOM 777 C CA . LEU A 1 102 ? 5.061 15.391 -12.422 1.00 80.81 102 LEU A CA 1
ATOM 778 C C . LEU A 1 102 ? 5.385 13.936 -12.057 1.00 80.81 102 LEU A C 1
ATOM 780 O O . LEU A 1 102 ? 6.542 13.632 -11.769 1.00 80.81 102 LEU A O 1
ATOM 784 N N . SER A 1 103 ? 4.398 13.037 -12.104 1.00 74.75 103 SER A N 1
ATOM 785 C CA . SER A 1 103 ? 4.593 11.602 -11.883 1.00 74.75 103 SER A CA 1
ATOM 786 C C . SER A 1 103 ? 5.513 11.000 -12.944 1.00 74.75 103 SER A C 1
ATOM 788 O O . SER A 1 103 ? 6.499 10.338 -12.612 1.00 74.75 103 SER A O 1
ATOM 790 N N . TRP A 1 104 ? 5.255 11.291 -14.221 1.00 81.44 104 TRP A N 1
ATOM 791 C CA . TRP A 1 104 ? 6.115 10.857 -15.320 1.00 81.44 104 TRP A CA 1
ATOM 792 C C . TRP A 1 104 ? 7.549 11.393 -15.183 1.00 81.44 104 TRP A C 1
ATOM 794 O O . TRP A 1 104 ? 8.511 10.631 -15.312 1.00 81.44 104 TRP A O 1
ATOM 804 N N . TYR A 1 105 ? 7.713 12.678 -14.860 1.00 82.94 105 TYR A N 1
ATOM 805 C CA . TYR A 1 105 ? 9.024 13.296 -14.650 1.00 82.94 105 TYR A CA 1
ATOM 806 C C . TYR A 1 105 ? 9.777 12.651 -13.479 1.00 82.94 105 TYR A C 1
ATOM 808 O O . TYR A 1 105 ? 10.964 12.343 -13.581 1.00 82.94 105 TYR A O 1
ATOM 816 N N . PHE A 1 106 ? 9.086 12.393 -12.368 1.00 79.25 106 PHE A N 1
ATOM 817 C CA . PHE A 1 106 ? 9.671 11.707 -11.222 1.00 79.25 106 PHE A CA 1
ATOM 818 C C . PHE A 1 106 ? 10.165 10.305 -11.603 1.00 79.25 106 PHE A C 1
ATOM 820 O O . PHE A 1 106 ? 11.322 9.969 -11.352 1.00 79.25 106 PHE A O 1
ATOM 827 N N . GLN A 1 107 ? 9.323 9.507 -12.265 1.00 78.00 107 GLN A N 1
ATOM 828 C CA . GLN A 1 107 ? 9.672 8.149 -12.686 1.00 78.00 107 GLN A CA 1
ATOM 829 C C . GLN A 1 107 ? 10.854 8.134 -13.662 1.00 78.00 107 GLN A C 1
ATOM 831 O O . GLN A 1 107 ? 11.781 7.342 -13.499 1.00 78.00 107 GLN A O 1
ATOM 836 N N . THR A 1 108 ? 10.854 9.022 -14.658 1.00 83.06 108 THR A N 1
ATOM 837 C CA . THR A 1 108 ? 11.945 9.119 -15.641 1.00 83.06 108 THR A CA 1
ATOM 838 C C . THR A 1 108 ? 13.250 9.598 -15.012 1.00 83.06 108 THR A C 1
ATOM 840 O O . THR A 1 108 ? 14.309 9.063 -15.335 1.00 83.06 108 THR A O 1
ATOM 843 N N . SER A 1 109 ? 13.195 10.527 -14.056 1.00 81.44 109 SER A N 1
ATOM 844 C CA . SER A 1 109 ? 14.363 10.969 -13.286 1.00 81.44 109 SER A CA 1
ATOM 845 C C . SER A 1 109 ? 14.982 9.822 -12.479 1.00 81.44 109 SER A C 1
ATOM 847 O O . SER A 1 109 ? 16.192 9.576 -12.558 1.00 81.44 109 SER A O 1
ATOM 849 N N . VAL A 1 110 ? 14.155 9.042 -11.776 1.00 78.25 110 VAL A N 1
ATOM 850 C CA . VAL A 1 110 ? 14.619 7.866 -11.027 1.00 78.25 110 VAL A CA 1
ATOM 851 C C . VAL A 1 110 ? 15.203 6.804 -11.962 1.00 78.25 110 VAL A C 1
ATOM 853 O O . VAL A 1 110 ? 16.298 6.303 -11.698 1.00 78.25 110 VAL A O 1
ATOM 856 N N . ALA A 1 111 ? 14.529 6.507 -13.076 1.00 82.75 111 ALA A N 1
ATOM 857 C CA . ALA A 1 111 ? 15.020 5.567 -14.080 1.00 82.75 111 ALA A CA 1
ATOM 858 C C . ALA A 1 111 ? 16.356 6.023 -14.689 1.00 82.75 111 ALA A C 1
ATOM 860 O O . ALA A 1 111 ? 17.280 5.227 -14.784 1.00 82.75 111 ALA A O 1
ATOM 861 N N . SER A 1 112 ? 16.529 7.311 -15.000 1.00 85.88 112 SER A N 1
ATOM 862 C CA . SER A 1 112 ? 17.794 7.820 -15.552 1.00 85.88 112 SER A CA 1
ATOM 863 C C . SER A 1 112 ? 18.969 7.691 -14.572 1.00 85.88 112 SER A C 1
ATOM 865 O O . SER A 1 112 ? 20.091 7.355 -14.958 1.00 85.88 112 SER A O 1
ATOM 867 N N . THR A 1 113 ? 18.711 7.897 -13.276 1.00 84.44 113 THR A N 1
ATOM 868 C CA . THR A 1 113 ? 19.713 7.694 -12.221 1.00 84.44 113 THR A CA 1
ATOM 869 C C . THR A 1 113 ? 20.119 6.227 -12.139 1.00 84.44 113 THR A C 1
ATOM 871 O O . THR A 1 113 ? 21.297 5.905 -11.985 1.00 84.44 113 THR A O 1
ATOM 874 N N . ALA A 1 114 ? 19.139 5.343 -12.262 1.00 82.81 114 ALA A N 1
ATOM 875 C CA . ALA A 1 114 ? 19.318 3.910 -12.230 1.00 82.81 114 ALA A CA 1
ATOM 876 C C . ALA A 1 114 ? 20.052 3.376 -13.473 1.00 82.81 114 ALA A C 1
ATOM 878 O O . ALA A 1 114 ? 21.001 2.610 -13.318 1.00 82.81 114 ALA A O 1
ATOM 879 N N . ASP A 1 115 ? 19.725 3.872 -14.668 1.00 85.94 115 ASP A N 1
ATOM 880 C CA . ASP A 1 115 ? 20.441 3.584 -15.915 1.00 85.94 115 ASP A CA 1
ATOM 881 C C . ASP A 1 115 ? 21.920 3.967 -15.813 1.00 85.94 115 ASP A C 1
ATOM 883 O O . ASP A 1 115 ? 22.795 3.208 -16.233 1.00 85.94 115 ASP A O 1
ATOM 887 N N . ARG A 1 116 ? 22.229 5.128 -15.216 1.00 87.88 116 ARG A N 1
ATOM 888 C CA . ARG A 1 116 ? 23.618 5.552 -14.988 1.00 87.88 116 ARG A CA 1
ATOM 889 C C . ARG A 1 116 ? 24.371 4.546 -14.118 1.00 87.88 116 ARG A C 1
ATOM 891 O O . ARG A 1 116 ? 25.460 4.122 -14.490 1.00 87.88 116 ARG A O 1
ATOM 898 N N . ILE A 1 117 ? 23.777 4.127 -13.001 1.00 85.62 117 ILE A N 1
ATOM 899 C CA . ILE A 1 117 ? 24.388 3.149 -12.088 1.00 85.62 117 ILE A CA 1
ATOM 900 C C . ILE A 1 117 ? 24.541 1.783 -12.773 1.00 85.62 117 ILE A C 1
ATOM 902 O O . ILE A 1 117 ? 25.582 1.140 -12.636 1.00 85.62 117 ILE A O 1
ATOM 906 N N . MET A 1 118 ? 23.538 1.343 -13.539 1.00 84.75 118 MET A N 1
ATOM 907 C CA . MET A 1 118 ? 23.601 0.102 -14.316 1.00 84.75 118 MET A CA 1
ATOM 908 C C . MET A 1 118 ? 24.752 0.136 -15.320 1.00 84.75 118 MET A C 1
ATOM 910 O O . MET A 1 118 ? 25.533 -0.809 -15.370 1.00 84.75 118 MET A O 1
ATOM 914 N N . ARG A 1 119 ? 24.925 1.241 -16.052 1.00 89.25 119 ARG A N 1
ATOM 915 C CA . ARG A 1 119 ? 26.037 1.404 -17.000 1.00 89.25 119 ARG A CA 1
ATOM 916 C C . ARG A 1 119 ? 27.402 1.437 -16.316 1.00 89.25 119 ARG A C 1
ATOM 918 O O . ARG A 1 119 ? 28.348 0.853 -16.834 1.00 89.25 119 ARG A O 1
ATOM 925 N N . GLU A 1 120 ? 27.509 2.074 -15.151 1.00 88.38 120 GLU A N 1
ATOM 926 C CA . GLU A 1 120 ? 28.747 2.097 -14.358 1.00 88.38 120 GLU A CA 1
ATOM 927 C C . GLU A 1 120 ? 29.148 0.706 -13.843 1.00 88.38 120 GLU A C 1
ATOM 929 O O . GLU A 1 120 ? 30.337 0.406 -13.754 1.00 88.38 120 GLU A O 1
ATOM 934 N N . LYS A 1 121 ? 28.177 -0.146 -13.482 1.00 87.69 121 LYS A N 1
ATOM 935 C CA . LYS A 1 121 ? 28.436 -1.460 -12.866 1.00 87.69 121 LYS A CA 1
ATOM 936 C C . LYS A 1 121 ? 28.471 -2.625 -13.851 1.00 87.69 121 LYS A C 1
ATOM 938 O O . LYS A 1 121 ? 29.241 -3.556 -13.638 1.00 87.69 121 LYS A O 1
ATOM 943 N N . LEU A 1 122 ? 27.638 -2.591 -14.887 1.00 86.62 122 LEU A N 1
ATOM 944 C CA . LEU A 1 122 ? 27.453 -3.678 -15.856 1.00 86.62 122 LEU A CA 1
ATOM 945 C C . LEU A 1 122 ? 28.071 -3.361 -17.227 1.00 86.62 122 LEU A C 1
ATOM 947 O O . LEU A 1 122 ? 28.140 -4.236 -18.084 1.00 86.62 122 LEU A O 1
ATOM 951 N N . GLY A 1 123 ? 28.546 -2.129 -17.428 1.00 88.38 123 GLY A N 1
ATOM 952 C CA . GLY A 1 123 ? 29.138 -1.659 -18.676 1.00 88.38 123 GLY A CA 1
ATOM 953 C C . GLY A 1 123 ? 28.155 -0.910 -19.577 1.00 88.38 123 GLY A C 1
ATOM 954 O O . GLY A 1 123 ? 26.944 -0.869 -19.356 1.00 88.38 123 GLY A O 1
ATOM 955 N N . SER A 1 124 ? 28.683 -0.300 -20.640 1.00 86.44 124 SER A N 1
ATOM 956 C CA . SER A 1 124 ? 27.909 0.531 -21.574 1.00 86.44 124 SER A CA 1
ATOM 957 C C . SER A 1 124 ? 26.831 -0.234 -22.351 1.00 86.44 124 SER A C 1
ATOM 959 O O . SER A 1 124 ? 25.911 0.398 -22.869 1.00 86.44 124 SER A O 1
ATOM 961 N N . SER A 1 125 ? 26.915 -1.566 -22.399 1.00 85.94 125 SER A N 1
ATOM 962 C CA . SER A 1 125 ? 25.945 -2.458 -23.038 1.00 85.94 125 SER A CA 1
ATOM 963 C C . SER A 1 125 ? 24.686 -2.727 -22.211 1.00 85.94 125 SER A C 1
ATOM 965 O O . SER A 1 125 ? 23.805 -3.418 -22.709 1.00 85.94 125 SER A O 1
ATOM 967 N N . ALA A 1 126 ? 24.597 -2.225 -20.973 1.00 87.19 126 ALA A N 1
ATOM 968 C CA . ALA A 1 126 ? 23.413 -2.411 -20.139 1.00 87.19 126 ALA A CA 1
ATOM 969 C C . ALA A 1 126 ? 22.158 -1.822 -20.807 1.00 87.19 126 ALA A C 1
ATOM 971 O O . ALA A 1 126 ? 22.157 -0.660 -21.238 1.00 87.19 126 ALA A O 1
ATOM 972 N N . THR A 1 127 ? 21.095 -2.624 -20.866 1.00 87.69 127 THR A N 1
ATOM 973 C CA . THR A 1 127 ? 19.795 -2.220 -21.409 1.00 87.69 127 THR A CA 1
ATOM 974 C C . THR A 1 127 ? 19.165 -1.131 -20.530 1.00 87.69 127 THR A C 1
ATOM 976 O O . THR A 1 127 ? 19.113 -1.299 -19.308 1.00 87.69 127 THR A O 1
ATOM 979 N N . PRO A 1 128 ? 18.671 -0.019 -21.107 1.00 88.75 128 PRO A N 1
ATOM 980 C CA . PRO A 1 128 ? 17.918 0.985 -20.362 1.00 88.75 128 PRO A CA 1
ATOM 981 C C . PRO A 1 128 ? 16.680 0.403 -19.673 1.00 88.75 128 PRO A C 1
ATOM 983 O O . PRO A 1 128 ? 16.031 -0.525 -20.168 1.00 88.75 128 PRO A O 1
ATOM 986 N N . ILE A 1 129 ? 16.293 0.993 -18.548 1.00 86.25 129 ILE A N 1
ATOM 987 C CA . ILE A 1 129 ? 15.153 0.530 -17.751 1.00 86.25 129 ILE A CA 1
ATOM 988 C C . ILE A 1 129 ? 13.856 0.574 -18.548 1.00 86.25 129 ILE A C 1
ATOM 990 O O . ILE A 1 129 ? 13.096 -0.392 -18.519 1.00 86.25 129 ILE A O 1
ATOM 994 N N . TRP A 1 130 ? 13.600 1.651 -19.290 1.00 88.19 130 TRP A N 1
ATOM 995 C CA . TRP A 1 130 ? 12.358 1.760 -20.057 1.00 88.19 130 TRP A CA 1
ATOM 996 C C . TRP A 1 130 ? 12.302 0.793 -21.242 1.00 88.19 130 TRP A C 1
ATOM 998 O O . TRP A 1 130 ? 11.227 0.266 -21.518 1.00 88.19 130 TRP A O 1
ATOM 1008 N N . ASP A 1 131 ? 13.441 0.459 -21.853 1.00 89.75 131 ASP A N 1
ATOM 1009 C CA . ASP A 1 131 ? 13.518 -0.586 -22.884 1.00 89.75 131 ASP A CA 1
ATOM 1010 C C . ASP A 1 131 ? 13.256 -1.972 -22.281 1.00 89.75 131 ASP A C 1
ATOM 1012 O O . ASP A 1 131 ? 12.568 -2.810 -22.868 1.00 89.75 131 ASP A O 1
ATOM 1016 N N . THR A 1 132 ? 13.751 -2.205 -21.064 1.00 86.81 132 THR A N 1
ATOM 1017 C CA . THR A 1 132 ? 13.471 -3.428 -20.302 1.00 86.81 132 THR A CA 1
ATOM 1018 C C . THR A 1 132 ? 11.973 -3.556 -20.011 1.00 86.81 132 THR A C 1
ATOM 1020 O O . THR A 1 132 ? 11.386 -4.610 -20.249 1.00 86.81 132 THR A O 1
ATOM 1023 N N . VAL A 1 133 ? 11.330 -2.479 -19.547 1.00 87.25 133 VAL A N 1
ATOM 1024 C CA . VAL A 1 133 ? 9.884 -2.429 -19.260 1.00 87.25 133 VAL A CA 1
ATOM 1025 C C . VAL A 1 133 ? 9.046 -2.620 -20.529 1.00 87.25 133 VAL A C 1
ATOM 1027 O O . VAL A 1 133 ? 8.092 -3.403 -20.523 1.00 87.25 133 VAL A O 1
ATOM 1030 N N . ALA A 1 134 ? 9.416 -1.964 -21.632 1.00 89.69 134 ALA A N 1
ATOM 1031 C CA . ALA A 1 134 ? 8.745 -2.106 -22.923 1.00 89.69 134 ALA A CA 1
ATOM 1032 C C . ALA A 1 134 ? 8.713 -3.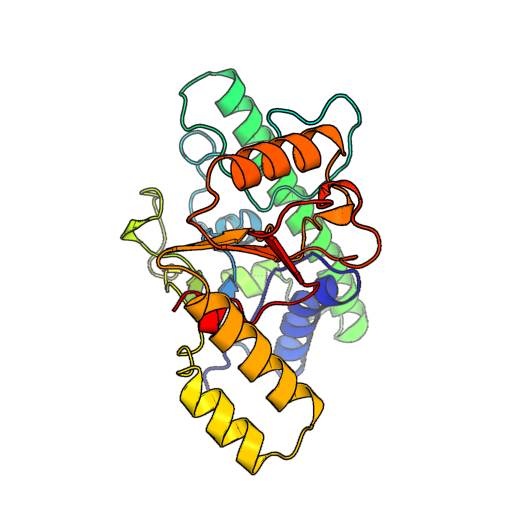574 -23.387 1.00 89.69 134 ALA A C 1
ATOM 1034 O O . ALA A 1 134 ? 7.665 -4.073 -23.813 1.00 89.69 134 ALA A O 1
ATOM 1035 N N . ASN A 1 135 ? 9.829 -4.287 -23.198 1.00 89.00 135 ASN A N 1
ATOM 1036 C CA . ASN A 1 135 ? 10.019 -5.680 -23.604 1.00 89.00 135 ASN A CA 1
ATOM 1037 C C . ASN A 1 135 ? 9.448 -6.730 -22.628 1.00 89.00 135 ASN A C 1
ATOM 1039 O O . ASN A 1 135 ? 9.498 -7.924 -22.929 1.00 89.00 135 ASN A O 1
ATOM 1043 N N . MET A 1 136 ? 8.877 -6.334 -21.483 1.00 87.38 136 MET A N 1
ATOM 1044 C CA . MET A 1 136 ? 8.234 -7.285 -20.566 1.00 87.38 136 MET A CA 1
ATOM 1045 C C . MET A 1 136 ? 7.049 -7.987 -21.236 1.00 87.38 136 MET A C 1
ATOM 1047 O O . MET A 1 136 ? 6.218 -7.339 -21.880 1.00 87.38 136 MET A O 1
ATOM 1051 N N . SER A 1 137 ? 6.935 -9.303 -21.037 1.00 86.25 137 SER A N 1
ATOM 1052 C CA . SER A 1 137 ? 5.857 -10.105 -21.633 1.00 86.25 137 SER A CA 1
ATOM 1053 C C . SER A 1 137 ? 4.500 -9.811 -20.995 1.00 86.25 137 SER A C 1
ATOM 1055 O O . SER A 1 137 ? 3.494 -9.742 -21.693 1.00 86.25 137 SER A O 1
ATOM 1057 N N . TRP A 1 138 ? 4.494 -9.606 -19.677 1.00 88.81 138 TRP A N 1
ATOM 1058 C CA . TRP A 1 138 ? 3.302 -9.336 -18.880 1.00 88.81 138 TRP A CA 1
ATOM 1059 C C . TRP A 1 138 ? 3.611 -8.309 -17.798 1.00 88.81 138 TRP A C 1
ATOM 1061 O O . TRP A 1 138 ? 4.723 -8.276 -17.265 1.00 88.81 138 TRP A O 1
ATOM 1071 N N . ILE A 1 139 ? 2.612 -7.500 -17.462 1.00 87.06 139 ILE A N 1
ATOM 1072 C CA . ILE A 1 139 ? 2.636 -6.580 -16.330 1.00 87.06 139 ILE A CA 1
ATOM 1073 C C . ILE A 1 139 ? 1.414 -6.879 -15.475 1.00 87.06 139 ILE A C 1
ATOM 1075 O O . ILE A 1 139 ? 0.283 -6.733 -15.929 1.00 87.06 139 ILE A O 1
ATOM 1079 N N . LEU A 1 140 ? 1.656 -7.313 -14.246 1.00 87.69 140 LEU A N 1
ATOM 1080 C CA . LEU A 1 140 ? 0.618 -7.597 -13.269 1.00 87.69 140 LEU A CA 1
ATOM 1081 C C . LEU A 1 140 ? 0.369 -6.337 -12.440 1.00 87.69 140 LEU A C 1
ATOM 1083 O O . LEU A 1 140 ? 1.329 -5.745 -11.947 1.00 87.69 140 LEU A O 1
ATOM 1087 N N . THR A 1 141 ? -0.880 -5.923 -12.267 1.00 82.38 141 THR A N 1
ATOM 1088 C CA . THR A 1 141 ? -1.238 -4.848 -11.330 1.00 82.38 141 THR A CA 1
ATOM 1089 C C . THR A 1 141 ? -2.012 -5.429 -10.158 1.00 82.38 141 THR A C 1
ATOM 1091 O O . THR A 1 141 ? -2.757 -6.394 -10.314 1.00 82.38 141 THR A O 1
ATOM 1094 N N . ASN A 1 142 ? -1.835 -4.861 -8.969 1.00 82.56 142 ASN A N 1
ATOM 1095 C CA . ASN A 1 142 ? -2.584 -5.270 -7.787 1.00 82.56 142 ASN A CA 1
ATOM 1096 C C . ASN A 1 142 ? -3.917 -4.508 -7.719 1.00 82.56 142 ASN A C 1
ATOM 1098 O O . ASN A 1 142 ? -4.112 -3.677 -6.830 1.00 82.56 142 ASN A O 1
ATOM 1102 N N . SER A 1 143 ? -4.795 -4.748 -8.697 1.00 80.31 143 SER A N 1
ATOM 1103 C CA . SER A 1 143 ? -6.109 -4.109 -8.809 1.00 80.31 143 SER A CA 1
ATOM 1104 C C . SER A 1 143 ? -7.235 -5.128 -8.942 1.00 80.31 143 SER A C 1
ATOM 1106 O O . SER A 1 143 ? -7.049 -6.191 -9.529 1.00 80.31 143 SER A O 1
ATOM 1108 N N . GLU A 1 144 ? -8.403 -4.788 -8.398 1.00 83.69 144 GLU A N 1
ATOM 1109 C CA . GLU A 1 144 ? -9.651 -5.523 -8.600 1.00 83.69 144 GLU A CA 1
ATOM 1110 C C . GLU A 1 144 ? -10.417 -4.863 -9.757 1.00 83.69 144 GLU A C 1
ATOM 1112 O O . GLU A 1 144 ? -10.893 -3.737 -9.581 1.00 83.69 144 GLU A O 1
ATOM 1117 N N . PRO A 1 145 ? -10.565 -5.527 -10.922 1.00 81.00 145 PRO A N 1
ATOM 1118 C CA . PRO A 1 145 ? -11.219 -4.947 -12.097 1.00 81.00 145 PRO A CA 1
ATOM 1119 C C . PRO A 1 145 ? -12.614 -4.374 -11.833 1.00 81.00 145 PRO A C 1
ATOM 1121 O O . PRO A 1 145 ? -13.010 -3.412 -12.486 1.00 81.00 145 PRO A O 1
ATOM 1124 N N . LEU A 1 146 ? -13.364 -4.944 -10.882 1.00 82.31 146 LEU A N 1
ATOM 1125 C CA . LEU A 1 146 ? -14.705 -4.467 -10.527 1.00 82.31 146 LEU A CA 1
ATOM 1126 C C . LEU A 1 146 ? -14.709 -3.158 -9.724 1.00 82.31 146 LEU A C 1
ATOM 1128 O O . LEU A 1 146 ? -15.741 -2.494 -9.658 1.00 82.31 146 LEU A O 1
ATOM 1132 N N . LEU A 1 147 ? -13.587 -2.804 -9.095 1.00 79.81 147 LEU A N 1
ATOM 1133 C CA . LEU A 1 147 ? -13.424 -1.585 -8.296 1.00 79.81 147 LEU A CA 1
ATOM 1134 C C . LEU A 1 147 ? -12.610 -0.505 -9.025 1.00 79.81 147 LEU A C 1
ATOM 1136 O O . LEU A 1 147 ? -12.478 0.608 -8.518 1.00 79.81 147 LEU A O 1
ATOM 1140 N N . GLU A 1 148 ? -12.061 -0.827 -10.195 1.00 71.00 148 GLU A N 1
ATOM 1141 C CA . GLU A 1 148 ? -11.219 0.063 -10.987 1.00 71.00 148 GLU A CA 1
ATOM 1142 C C . GLU A 1 148 ? -12.047 0.870 -12.001 1.00 71.00 148 GLU A C 1
ATOM 1144 O O . GLU A 1 148 ? -13.071 0.421 -12.520 1.00 71.00 148 GLU A O 1
ATOM 1149 N N . PHE A 1 149 ? -11.580 2.076 -12.335 1.00 72.19 149 PHE A N 1
ATOM 1150 C CA . PHE A 1 149 ? -12.182 2.860 -13.410 1.00 72.19 149 PHE A CA 1
ATOM 1151 C C . PHE A 1 149 ? -12.014 2.161 -14.764 1.00 72.19 149 PHE A C 1
ATOM 1153 O O . PHE A 1 149 ? -10.921 1.715 -15.123 1.00 72.19 149 PHE A O 1
ATOM 1160 N N . GLY A 1 150 ? -13.085 2.144 -15.561 1.00 73.38 150 GLY A N 1
ATOM 1161 C CA . GLY A 1 150 ? -13.049 1.628 -16.927 1.00 73.38 150 GLY A CA 1
ATOM 1162 C C . GLY A 1 150 ? -12.097 2.446 -17.797 1.00 73.38 150 GLY A C 1
ATOM 1163 O O . GLY A 1 150 ? -12.415 3.564 -18.194 1.00 73.38 150 GLY A O 1
ATOM 1164 N N . LYS A 1 151 ? -10.925 1.892 -18.107 1.00 76.81 151 LYS A N 1
ATOM 1165 C CA . LYS A 1 151 ? -9.881 2.549 -18.903 1.00 76.81 151 LYS A CA 1
ATOM 1166 C C . LYS A 1 151 ? -9.402 1.635 -20.028 1.00 76.81 151 LYS A C 1
ATOM 1168 O O . LYS A 1 151 ? -9.377 0.415 -19.850 1.00 76.81 151 LYS A O 1
ATOM 1173 N N . PRO A 1 152 ? -8.992 2.182 -21.183 1.00 83.38 152 PRO A N 1
ATOM 1174 C CA . PRO A 1 152 ? -8.357 1.365 -22.200 1.00 83.38 152 PRO A CA 1
ATOM 1175 C C . PRO A 1 152 ? -7.037 0.805 -21.656 1.00 83.38 152 PRO A C 1
ATOM 1177 O O . PRO A 1 152 ? -6.237 1.529 -21.066 1.00 83.38 152 PRO A O 1
ATOM 1180 N N . THR A 1 153 ? -6.813 -0.488 -21.860 1.00 86.50 153 THR A N 1
ATOM 1181 C CA . THR A 1 153 ? -5.605 -1.190 -21.420 1.00 86.50 153 THR A CA 1
ATOM 1182 C C . THR A 1 153 ? -5.111 -2.122 -22.523 1.00 86.50 153 THR A C 1
ATOM 1184 O O . THR A 1 153 ? -5.780 -2.317 -23.540 1.00 86.50 153 THR A O 1
ATOM 1187 N N . LEU A 1 154 ? -3.920 -2.683 -22.346 1.00 90.75 154 LEU A N 1
ATOM 1188 C CA . LEU A 1 154 ? -3.333 -3.646 -23.272 1.00 90.75 154 LEU A CA 1
ATOM 1189 C C . LEU A 1 154 ? -3.546 -5.063 -22.752 1.00 90.75 154 LEU A C 1
ATOM 1191 O O . LEU A 1 154 ? -3.486 -5.289 -21.549 1.00 90.75 154 LEU A O 1
ATOM 1195 N N . HIS A 1 155 ? -3.651 -6.041 -23.653 1.00 91.31 155 HIS A N 1
ATOM 1196 C CA . HIS A 1 155 ? -3.739 -7.451 -23.260 1.00 91.31 155 HIS A CA 1
ATOM 1197 C C . HIS A 1 155 ? -2.551 -7.927 -22.417 1.00 91.31 155 HIS A C 1
ATOM 1199 O O . HIS A 1 155 ? -2.716 -8.880 -21.677 1.00 91.31 155 HIS A O 1
ATOM 1205 N N . LYS A 1 156 ? -1.379 -7.275 -22.498 1.00 91.50 156 LYS A N 1
ATOM 1206 C CA . LYS A 1 156 ? -0.207 -7.592 -21.658 1.00 91.50 156 LYS A CA 1
ATOM 1207 C C . LYS A 1 156 ? -0.331 -7.115 -20.205 1.00 91.50 156 LYS A C 1
ATOM 1209 O O . LYS A 1 156 ? 0.515 -7.477 -19.390 1.00 91.50 156 LYS A O 1
ATOM 1214 N N . VAL A 1 157 ? -1.319 -6.278 -19.888 1.00 90.12 157 VAL A N 1
ATOM 1215 C CA . VAL A 1 157 ? -1.586 -5.784 -18.533 1.00 90.12 157 VAL A CA 1
ATOM 1216 C C . VAL A 1 157 ? -2.696 -6.637 -17.932 1.00 90.12 157 VAL A C 1
ATOM 1218 O O . VAL A 1 157 ? -3.801 -6.673 -18.467 1.00 90.12 157 VAL A O 1
ATOM 1221 N N . ILE A 1 158 ? -2.389 -7.337 -16.842 1.00 90.00 158 ILE A N 1
ATOM 1222 C CA . ILE A 1 158 ? -3.342 -8.193 -16.134 1.00 90.00 158 ILE A CA 1
ATOM 1223 C C . ILE A 1 158 ? -3.535 -7.650 -14.728 1.00 90.00 158 ILE A C 1
ATOM 1225 O O . ILE A 1 158 ? -2.595 -7.589 -13.936 1.00 90.00 158 ILE A O 1
ATOM 1229 N N . ASP A 1 159 ? -4.772 -7.301 -14.417 1.00 88.25 159 ASP A N 1
ATOM 1230 C CA . ASP A 1 159 ? -5.162 -6.850 -13.091 1.00 88.25 159 ASP A CA 1
ATOM 1231 C C . ASP A 1 159 ? -5.468 -8.082 -12.226 1.00 88.25 159 ASP A C 1
ATOM 1233 O O . ASP A 1 159 ? -6.349 -8.884 -12.541 1.00 88.25 159 ASP A O 1
ATOM 1237 N N . LEU A 1 160 ? -4.681 -8.272 -11.167 1.00 86.00 160 LEU A N 1
ATOM 1238 C CA . LEU A 1 160 ? -4.821 -9.352 -10.195 1.00 86.00 160 LEU A CA 1
ATOM 1239 C C . LEU A 1 160 ? -4.945 -8.745 -8.798 1.00 86.00 160 LEU A C 1
ATOM 1241 O O . LEU A 1 160 ? -3.953 -8.358 -8.186 1.00 86.00 160 LEU A O 1
ATOM 1245 N N . GLY A 1 161 ? -6.159 -8.686 -8.265 1.00 82.50 161 GLY A N 1
ATOM 1246 C CA . GLY A 1 161 ? -6.387 -8.212 -6.905 1.00 82.50 161 GLY A CA 1
ATOM 1247 C C . GLY A 1 161 ? -5.773 -9.156 -5.869 1.00 82.50 161 GLY A C 1
ATOM 1248 O O . GLY A 1 161 ? -5.883 -10.378 -5.966 1.00 82.50 161 GLY A O 1
ATOM 1249 N N . GLY A 1 162 ? -5.128 -8.594 -4.849 1.00 75.25 162 GLY A N 1
ATOM 1250 C CA . GLY A 1 162 ? -4.700 -9.350 -3.674 1.00 75.25 162 GLY A CA 1
ATOM 1251 C C . GLY A 1 162 ? -3.430 -10.186 -3.855 1.00 75.25 162 GLY A C 1
ATOM 1252 O O . GLY A 1 162 ? -3.229 -11.126 -3.091 1.00 75.25 162 GLY A O 1
ATOM 1253 N N . ILE A 1 163 ? -2.532 -9.838 -4.790 1.00 73.38 163 ILE A N 1
ATOM 1254 C CA . ILE A 1 163 ? -1.279 -10.592 -5.060 1.00 73.38 163 ILE A CA 1
ATOM 1255 C C . ILE A 1 163 ? -0.424 -10.788 -3.788 1.00 73.38 163 ILE A C 1
ATOM 1257 O O . ILE A 1 163 ? 0.298 -11.773 -3.660 1.00 73.38 163 ILE A O 1
ATOM 1261 N N . GLY A 1 164 ? -0.503 -9.853 -2.834 1.00 69.44 164 GLY A N 1
ATOM 1262 C CA . GLY A 1 164 ? 0.213 -9.909 -1.552 1.00 69.44 164 GLY A CA 1
ATOM 1263 C C . GLY A 1 164 ? -0.638 -10.310 -0.341 1.00 69.44 164 GLY A C 1
ATOM 1264 O O . GLY A 1 164 ? -0.134 -10.290 0.787 1.00 69.44 164 GLY A O 1
ATOM 1265 N N . VAL A 1 165 ? -1.921 -10.628 -0.534 1.00 73.06 165 VAL A N 1
ATOM 1266 C CA . VAL A 1 165 ? -2.831 -10.959 0.567 1.00 73.06 165 VAL A CA 1
ATOM 1267 C C . VAL A 1 165 ? -2.601 -12.408 0.967 1.00 73.06 165 VAL A C 1
ATOM 1269 O O . VAL A 1 165 ? -2.817 -13.345 0.202 1.00 73.06 165 VAL A O 1
ATOM 1272 N N . HIS A 1 166 ? -2.128 -12.590 2.193 1.00 72.38 166 HIS A N 1
ATOM 1273 C CA . HIS A 1 166 ? -2.004 -13.914 2.778 1.00 72.38 166 HIS A CA 1
ATOM 1274 C C . HIS A 1 166 ? -3.376 -14.358 3.266 1.00 72.38 166 HIS A C 1
ATOM 1276 O O . HIS A 1 166 ? -4.166 -13.530 3.715 1.00 72.38 166 HIS A O 1
ATOM 1282 N N . LYS A 1 167 ? -3.643 -15.667 3.217 1.00 77.38 167 LYS A N 1
ATOM 1283 C CA . LYS A 1 167 ? -4.843 -16.210 3.856 1.00 77.38 167 LYS A CA 1
ATOM 1284 C C . LYS A 1 167 ? -4.807 -15.827 5.340 1.00 77.38 167 LYS A C 1
ATOM 1286 O O . LYS A 1 167 ? -3.810 -16.171 5.989 1.00 77.38 167 LYS A O 1
ATOM 1291 N N . PRO A 1 168 ? -5.839 -15.137 5.856 1.00 74.31 168 PRO A N 1
ATOM 1292 C CA . PRO A 1 168 ? -5.925 -14.830 7.272 1.00 74.31 168 PRO A CA 1
ATOM 1293 C C . PRO A 1 168 ? -5.812 -16.124 8.045 1.00 74.31 168 PRO A C 1
ATOM 1295 O O . PRO A 1 168 ? -6.465 -17.121 7.715 1.00 74.31 168 PRO A O 1
ATOM 1298 N N . LYS A 1 169 ? -4.964 -16.123 9.062 1.00 70.25 169 LYS A N 1
ATOM 1299 C CA . LYS A 1 169 ? -4.933 -17.252 9.978 1.00 70.25 169 LYS A CA 1
ATOM 1300 C C . LYS A 1 169 ? -6.070 -17.045 10.966 1.00 70.25 169 LYS A C 1
ATOM 1302 O O . LYS A 1 169 ? -6.169 -15.948 11.523 1.00 70.25 169 LYS A O 1
ATOM 1307 N N . PRO A 1 170 ? -6.907 -18.065 11.231 1.00 67.56 170 PRO A N 1
ATOM 1308 C CA . PRO A 1 170 ? -7.778 -18.024 12.389 1.00 67.56 170 PRO A CA 1
ATOM 1309 C C . PRO A 1 170 ? -6.947 -17.605 13.598 1.00 67.56 170 PRO A C 1
ATOM 1311 O O . PRO A 1 170 ? -5.839 -18.114 13.800 1.00 67.56 170 PRO A O 1
ATOM 1314 N N . LEU A 1 171 ? -7.462 -16.677 14.401 1.00 65.44 171 LEU A N 1
ATOM 1315 C CA . LEU A 1 171 ? -6.792 -16.246 15.626 1.00 65.44 171 LEU A CA 1
ATOM 1316 C C . LEU A 1 171 ? -6.397 -17.488 16.469 1.00 65.44 171 LEU A C 1
ATOM 1318 O O . LEU A 1 171 ? -5.286 -17.557 16.994 1.00 65.44 171 LEU A O 1
ATOM 1322 N N . ASP A 1 172 ? -7.223 -18.538 16.486 1.00 61.56 172 ASP A N 1
ATOM 1323 C CA . ASP A 1 172 ? -6.921 -19.821 17.137 1.00 61.56 172 ASP A CA 1
ATOM 1324 C C . ASP A 1 172 ? -5.745 -20.606 16.520 1.00 61.56 172 ASP A C 1
ATOM 1326 O O . ASP A 1 172 ? -4.970 -21.239 17.239 1.00 61.56 172 ASP A O 1
ATOM 1330 N N . GLU A 1 173 ? -5.548 -20.558 15.202 1.00 58.16 173 GLU A N 1
ATOM 1331 C CA . GLU A 1 173 ? -4.375 -21.161 14.554 1.00 58.16 173 GLU A CA 1
ATOM 1332 C C . GLU A 1 173 ? -3.107 -20.358 14.833 1.00 58.16 173 GLU A C 1
ATOM 1334 O O . GLU A 1 173 ? -2.036 -20.943 15.010 1.00 58.16 173 GLU A O 1
ATOM 1339 N N . LEU A 1 174 ? -3.218 -19.030 14.955 1.00 57.78 174 LEU A N 1
ATOM 1340 C CA . LEU A 1 174 ? -2.132 -18.205 15.471 1.00 57.78 174 LEU A CA 1
ATOM 1341 C C . LEU A 1 174 ? -1.770 -18.672 16.890 1.00 57.78 174 LEU A C 1
ATOM 1343 O O . LEU A 1 174 ? -0.595 -18.900 17.162 1.00 57.78 174 LEU A O 1
ATOM 1347 N N . ARG A 1 175 ? -2.751 -18.938 17.765 1.00 55.72 175 ARG A N 1
ATOM 1348 C CA . ARG A 1 175 ? -2.525 -19.538 19.093 1.00 55.72 175 ARG A CA 1
ATOM 1349 C C . ARG A 1 175 ? -1.792 -20.884 19.011 1.00 55.72 175 ARG A C 1
ATOM 1351 O O . ARG A 1 175 ? -0.825 -21.063 19.750 1.00 55.72 175 ARG A O 1
ATOM 1358 N N . PHE A 1 176 ? -2.178 -21.808 18.130 1.00 54.94 176 PHE A N 1
ATOM 1359 C CA . PHE A 1 176 ? -1.471 -23.091 17.964 1.00 54.94 176 PHE A CA 1
ATOM 1360 C C . PHE A 1 176 ? -0.050 -22.928 17.408 1.00 54.94 176 PHE A C 1
ATOM 1362 O O . PHE A 1 176 ? 0.890 -23.516 17.948 1.00 54.94 176 PHE A O 1
ATOM 1369 N N . TRP A 1 177 ? 0.138 -22.087 16.388 1.00 52.72 177 TRP A N 1
ATOM 1370 C CA . TRP A 1 177 ? 1.452 -21.774 15.826 1.00 52.72 177 TRP A CA 1
ATOM 1371 C C . TRP A 1 177 ? 2.374 -21.145 16.882 1.00 52.72 177 TRP A C 1
ATOM 1373 O O . TRP A 1 177 ? 3.534 -21.537 16.998 1.00 52.72 177 TRP A O 1
ATOM 1383 N N . ILE A 1 178 ? 1.846 -20.248 17.723 1.00 54.94 178 ILE A N 1
ATOM 1384 C CA . ILE A 1 178 ? 2.554 -19.643 18.860 1.00 54.94 178 ILE A CA 1
ATOM 1385 C C . ILE A 1 178 ? 2.919 -20.684 19.922 1.00 54.94 178 ILE A C 1
ATOM 1387 O O . ILE A 1 178 ? 4.054 -20.685 20.402 1.00 54.94 178 ILE A O 1
ATOM 1391 N N . LEU A 1 179 ? 1.975 -21.553 20.307 1.00 56.53 179 LEU A N 1
ATOM 1392 C CA . LEU A 1 179 ? 2.210 -22.623 21.287 1.00 56.53 179 LEU A CA 1
ATOM 1393 C C . LEU A 1 179 ? 3.328 -23.562 20.822 1.00 56.53 179 LEU A C 1
ATOM 1395 O O . LEU A 1 179 ? 4.129 -24.013 21.640 1.00 56.53 179 LEU A O 1
ATOM 1399 N N . GLN A 1 180 ? 3.411 -23.806 19.514 1.00 55.03 180 GLN A N 1
ATOM 1400 C CA . GLN A 1 180 ? 4.441 -24.641 18.907 1.00 55.03 180 GLN A CA 1
ATOM 1401 C C . GLN A 1 180 ? 5.796 -23.919 18.767 1.00 55.03 180 GLN A C 1
ATOM 1403 O O . GLN A 1 180 ? 6.833 -24.563 18.898 1.00 55.03 180 GLN A O 1
ATOM 1408 N N . HIS A 1 181 ? 5.811 -22.592 18.572 1.00 55.50 181 HIS A N 1
ATOM 1409 C CA . HIS A 1 181 ? 7.033 -21.802 18.331 1.00 55.50 181 HIS A CA 1
ATOM 1410 C C . HIS A 1 181 ? 7.548 -21.003 19.550 1.00 55.50 181 HIS A C 1
ATOM 1412 O O . HIS A 1 181 ? 8.439 -20.171 19.398 1.00 55.50 181 HIS A O 1
ATOM 1418 N N . LYS A 1 182 ? 7.035 -21.264 20.767 1.00 44.16 182 LYS A N 1
ATOM 1419 C CA . LYS A 1 182 ? 7.577 -20.831 22.084 1.00 44.16 182 LYS A CA 1
ATOM 1420 C C . LYS A 1 182 ? 8.149 -19.397 22.155 1.00 44.16 182 LYS A C 1
ATOM 1422 O O . LYS A 1 182 ? 9.134 -19.142 22.843 1.00 44.16 182 LYS A O 1
ATOM 1427 N N . SER A 1 183 ? 7.493 -18.426 21.525 1.00 52.19 183 SER A N 1
ATOM 1428 C CA . SER A 1 183 ? 7.787 -17.005 21.748 1.00 52.19 183 SER A CA 1
ATOM 1429 C C . SER A 1 183 ? 6.779 -16.423 22.743 1.00 52.19 183 SER A C 1
ATOM 1431 O O . SER A 1 183 ? 5.600 -16.252 22.427 1.00 52.19 183 SER A O 1
ATOM 1433 N N . ILE A 1 184 ? 7.241 -16.121 23.962 1.00 54.09 184 ILE A N 1
ATOM 1434 C CA . ILE A 1 184 ? 6.433 -15.578 25.078 1.00 54.09 184 ILE A CA 1
ATOM 1435 C C . ILE A 1 184 ? 5.693 -14.290 24.672 1.00 54.09 184 ILE A C 1
ATOM 1437 O O . ILE A 1 184 ? 4.531 -14.096 25.033 1.00 54.09 184 ILE A O 1
ATOM 1441 N N . ASN A 1 185 ? 6.330 -13.450 23.852 1.00 56.84 185 ASN A N 1
ATOM 1442 C CA . ASN A 1 185 ? 5.766 -12.182 23.380 1.00 56.84 185 ASN A CA 1
ATOM 1443 C C . ASN A 1 185 ? 4.538 -12.380 22.476 1.00 56.84 185 ASN A C 1
ATOM 1445 O O . ASN A 1 185 ? 3.642 -11.534 22.421 1.00 56.84 185 ASN A O 1
ATOM 1449 N N . THR A 1 186 ? 4.456 -13.515 21.784 1.00 53.81 186 THR A N 1
ATOM 1450 C CA . THR A 1 186 ? 3.392 -13.759 20.811 1.00 53.81 186 THR A CA 1
ATOM 1451 C C . THR A 1 186 ? 2.105 -14.252 21.491 1.00 53.81 186 THR A C 1
ATOM 1453 O O . THR A 1 186 ? 1.016 -13.866 21.074 1.00 53.81 186 THR A O 1
ATOM 1456 N N . MET A 1 187 ? 2.199 -14.988 22.608 1.00 54.59 187 MET A N 1
ATOM 1457 C CA . MET A 1 187 ? 1.024 -15.448 23.374 1.00 54.59 187 MET A CA 1
ATOM 1458 C C . MET A 1 187 ? 0.247 -14.291 24.012 1.00 54.59 187 MET A C 1
ATOM 1460 O O . MET A 1 187 ? -0.980 -14.238 23.941 1.00 54.59 187 MET A O 1
ATOM 1464 N N . GLN A 1 188 ? 0.970 -13.331 24.593 1.00 61.31 188 GLN A N 1
ATOM 1465 C CA . GLN A 1 188 ? 0.375 -12.116 25.157 1.00 61.31 188 GLN A CA 1
ATOM 1466 C C . GLN A 1 188 ? -0.314 -11.281 24.070 1.00 61.31 188 GLN A C 1
ATOM 1468 O O . GLN A 1 188 ? -1.368 -10.693 24.303 1.00 61.31 188 GLN A O 1
ATOM 1473 N N . THR A 1 189 ? 0.253 -11.275 22.859 1.00 62.91 189 THR A N 1
ATOM 1474 C CA . THR A 1 189 ? -0.319 -10.581 21.700 1.00 62.91 189 THR A CA 1
ATOM 1475 C C . THR A 1 189 ? -1.640 -11.216 21.261 1.00 62.91 189 THR A C 1
ATOM 1477 O O . THR A 1 189 ? -2.602 -10.492 21.033 1.00 62.91 189 THR A O 1
ATOM 1480 N N . PHE A 1 190 ? -1.733 -12.548 21.206 1.00 63.44 190 PHE A N 1
ATOM 1481 C CA . PHE A 1 190 ? -2.988 -13.241 20.893 1.00 63.44 190 PHE A CA 1
ATOM 1482 C C . PHE A 1 190 ? -4.087 -12.938 21.924 1.00 63.44 190 PHE A C 1
ATOM 1484 O O . PHE A 1 190 ? -5.164 -12.473 21.559 1.00 63.44 190 PHE A O 1
ATOM 1491 N N . GLN A 1 191 ? -3.791 -13.116 23.217 1.00 66.69 191 GLN A N 1
ATOM 1492 C CA . GLN A 1 191 ? -4.757 -12.851 24.290 1.00 66.69 191 GLN A CA 1
ATOM 1493 C C . GLN A 1 191 ? -5.230 -11.393 24.299 1.00 66.69 191 GLN A C 1
ATOM 1495 O O . GLN A 1 191 ? -6.388 -11.120 24.607 1.00 66.69 191 GLN A O 1
ATOM 1500 N N . LYS A 1 192 ? -4.352 -10.449 23.932 1.00 78.81 192 LYS A N 1
ATOM 1501 C CA . LYS A 1 192 ? -4.707 -9.036 23.775 1.00 78.81 192 LYS A CA 1
ATOM 1502 C C . LYS A 1 192 ? -5.800 -8.842 22.720 1.00 78.81 192 LYS A C 1
ATOM 1504 O O . LYS A 1 192 ? -6.753 -8.115 22.990 1.00 78.81 192 LYS A O 1
ATOM 1509 N N . TRP A 1 193 ? -5.668 -9.458 21.544 1.00 83.31 193 TRP A N 1
ATOM 1510 C CA . TRP A 1 193 ? -6.601 -9.251 20.430 1.00 83.31 193 TRP A CA 1
ATOM 1511 C C . TRP A 1 193 ? -7.905 -10.024 20.594 1.00 83.31 193 TRP A C 1
ATOM 1513 O O . TRP A 1 193 ? -8.963 -9.440 20.391 1.00 83.31 193 TRP A O 1
ATOM 1523 N N . ASP A 1 194 ? -7.849 -11.273 21.054 1.00 81.06 194 ASP A N 1
ATOM 1524 C CA . ASP A 1 194 ? -9.046 -12.068 21.355 1.00 81.06 194 ASP A CA 1
ATOM 1525 C C . ASP A 1 194 ? -9.908 -11.399 22.441 1.00 81.06 194 ASP A C 1
ATOM 1527 O O . ASP A 1 194 ? -11.120 -11.214 22.297 1.00 81.06 194 ASP A O 1
ATOM 1531 N N . LYS A 1 195 ? -9.258 -10.886 23.495 1.00 82.88 195 LYS A N 1
ATOM 1532 C CA . LYS A 1 195 ? -9.936 -10.069 24.501 1.00 82.88 195 LYS A CA 1
ATOM 1533 C C . LYS A 1 195 ? -10.507 -8.791 23.890 1.00 82.88 195 LYS A C 1
ATOM 1535 O O . LYS A 1 195 ? -11.664 -8.482 24.136 1.00 82.88 195 LYS A O 1
ATOM 1540 N N . ALA A 1 196 ? -9.730 -8.047 23.100 1.00 84.19 196 ALA A N 1
ATOM 1541 C CA . ALA A 1 196 ? -10.195 -6.793 22.504 1.00 84.19 196 ALA A CA 1
ATOM 1542 C C . ALA A 1 196 ? -11.443 -6.988 21.625 1.00 84.19 196 ALA A C 1
ATOM 1544 O O . ALA A 1 196 ? -12.375 -6.189 21.714 1.00 84.19 196 ALA A O 1
ATOM 1545 N N . LEU A 1 197 ? -11.479 -8.065 20.836 1.00 87.00 197 LEU A N 1
ATOM 1546 C CA . LEU A 1 197 ? -12.600 -8.406 19.958 1.00 87.00 197 LEU A CA 1
ATOM 1547 C C . LEU A 1 197 ? -13.828 -8.928 20.719 1.00 87.00 197 LEU A C 1
ATOM 1549 O O . LEU A 1 197 ? -14.945 -8.751 20.243 1.00 87.00 197 LEU A O 1
ATOM 1553 N N . SER A 1 198 ? -13.647 -9.527 21.901 1.00 88.38 198 SER A N 1
ATOM 1554 C CA . SER A 1 198 ? -14.746 -10.052 22.729 1.00 88.38 198 SER A CA 1
ATOM 1555 C C . SER A 1 198 ? -15.341 -9.042 23.717 1.00 88.38 198 SER A C 1
ATOM 1557 O O . SER A 1 198 ? -16.403 -9.302 24.279 1.00 88.38 198 SER A O 1
ATOM 1559 N N . LEU A 1 199 ? -14.714 -7.873 23.918 1.00 89.19 199 LEU A N 1
ATOM 1560 C CA . LEU A 1 199 ? -15.204 -6.850 24.857 1.00 89.19 199 LEU A CA 1
ATOM 1561 C C . LEU A 1 199 ? -16.619 -6.359 24.528 1.00 89.19 199 LEU A C 1
ATOM 1563 O O . LEU A 1 199 ? -17.382 -6.032 25.437 1.00 89.19 199 LEU A O 1
ATOM 1567 N N . ARG A 1 200 ? -16.947 -6.225 23.239 1.00 91.62 200 ARG A N 1
ATOM 1568 C CA . ARG A 1 200 ? -18.206 -5.638 22.763 1.00 91.62 200 ARG A CA 1
ATOM 1569 C C . ARG A 1 200 ? -18.639 -6.293 21.455 1.00 91.62 200 ARG A C 1
ATOM 1571 O O . ARG A 1 200 ? -17.833 -6.878 20.746 1.00 91.62 200 ARG A O 1
ATOM 1578 N N . LYS A 1 201 ? -19.922 -6.138 21.111 1.00 92.69 201 LYS A N 1
ATOM 1579 C CA . LYS A 1 201 ? -20.520 -6.722 19.895 1.00 92.69 201 LYS A CA 1
ATOM 1580 C C . LYS A 1 201 ? -19.895 -6.199 18.597 1.00 92.69 201 LYS A C 1
ATOM 1582 O O . LYS A 1 201 ? -19.861 -6.913 17.601 1.00 92.69 201 LYS A O 1
ATOM 1587 N N . HIS A 1 202 ? -19.458 -4.944 18.597 1.00 93.94 202 HIS A N 1
ATOM 1588 C CA . HIS A 1 202 ? -18.918 -4.275 17.421 1.00 93.94 202 HIS A CA 1
ATOM 1589 C C . HIS A 1 202 ? -17.497 -3.805 17.705 1.00 93.94 202 HIS A C 1
ATOM 1591 O O . HIS A 1 202 ? -17.246 -3.225 18.764 1.00 93.94 202 HIS A O 1
ATOM 1597 N N . THR A 1 203 ? -16.599 -4.021 16.743 1.00 93.88 203 THR A N 1
ATOM 1598 C CA . THR A 1 203 ? -15.222 -3.527 16.792 1.00 93.88 203 THR A CA 1
ATOM 1599 C C . THR A 1 203 ? -14.889 -2.759 15.517 1.00 93.88 203 THR A C 1
ATOM 1601 O O . THR A 1 203 ? -15.244 -3.193 14.424 1.00 93.88 203 THR A O 1
ATOM 1604 N N . VAL A 1 204 ? -14.203 -1.625 15.656 1.00 94.69 204 VAL A N 1
ATOM 1605 C CA . VAL A 1 204 ? -13.736 -0.780 14.549 1.00 94.69 204 VAL A CA 1
ATOM 1606 C C . VAL A 1 204 ? -12.219 -0.645 14.624 1.00 94.69 204 VAL A C 1
ATOM 1608 O O . VAL A 1 204 ? -11.684 -0.281 15.669 1.00 94.69 204 VAL A O 1
ATOM 1611 N N . LEU A 1 205 ? -11.526 -0.904 13.513 1.00 93.56 205 LEU A N 1
ATOM 1612 C CA . LEU A 1 205 ? -10.091 -0.656 13.371 1.00 93.56 205 LEU A CA 1
ATOM 1613 C C . LEU A 1 205 ? -9.850 0.692 12.677 1.00 93.56 205 LEU A C 1
ATOM 1615 O O . LEU A 1 205 ? -10.321 0.917 11.566 1.00 93.56 205 LEU A O 1
ATOM 1619 N N . ILE A 1 206 ? -9.064 1.560 13.311 1.00 93.81 206 ILE A N 1
ATOM 1620 C CA . ILE A 1 206 ? -8.594 2.839 12.775 1.00 93.81 206 ILE A CA 1
ATOM 1621 C C . ILE A 1 206 ? -7.093 2.707 12.488 1.00 93.81 206 ILE A C 1
ATOM 1623 O O . ILE A 1 206 ? -6.281 2.549 13.404 1.00 93.81 206 ILE A O 1
ATOM 1627 N N . SER A 1 207 ? -6.719 2.760 11.210 1.00 88.19 207 SER A N 1
ATOM 1628 C CA . SER A 1 207 ? -5.334 2.652 10.739 1.00 88.19 207 SER A CA 1
ATOM 1629 C C . SER A 1 207 ? -5.156 3.478 9.466 1.00 88.19 207 SER A C 1
ATOM 1631 O O . SER A 1 207 ? -5.939 3.345 8.532 1.00 88.19 207 SER A O 1
ATOM 1633 N N . PHE A 1 208 ? -4.110 4.307 9.419 1.00 85.56 208 PHE A N 1
ATOM 1634 C CA . PHE A 1 208 ? -3.751 5.138 8.257 1.00 85.56 208 PHE A CA 1
ATOM 1635 C C . PHE A 1 208 ? -2.534 4.574 7.498 1.00 85.56 208 PHE A C 1
ATOM 1637 O O . PHE A 1 208 ? -1.849 5.272 6.752 1.00 85.56 208 PHE A O 1
ATOM 1644 N N . GLY A 1 209 ? -2.241 3.285 7.699 1.00 79.31 209 GLY A N 1
ATOM 1645 C CA . GLY A 1 209 ? -1.093 2.618 7.090 1.00 79.31 209 GLY A CA 1
ATOM 1646 C C . GLY A 1 209 ? 0.235 2.969 7.765 1.00 79.31 209 GLY A C 1
ATOM 1647 O O . GLY A 1 209 ? 0.287 3.335 8.940 1.00 79.31 209 GLY A O 1
ATOM 1648 N N . SER A 1 210 ? 1.340 2.743 7.059 1.00 70.94 210 SER A N 1
ATOM 1649 C CA . SER A 1 210 ? 2.707 3.036 7.524 1.00 70.94 210 SER A CA 1
ATOM 1650 C C . SER A 1 210 ? 3.239 4.383 7.031 1.00 70.94 210 SER A C 1
ATOM 1652 O O . SER A 1 210 ? 4.176 4.910 7.619 1.00 70.94 210 SER A O 1
ATOM 1654 N N . VAL A 1 211 ? 2.653 4.930 5.963 1.00 68.56 211 VAL A N 1
ATOM 1655 C CA . VAL A 1 211 ? 3.139 6.144 5.285 1.00 68.56 211 VAL A CA 1
ATOM 1656 C C . VAL A 1 211 ? 2.600 7.423 5.930 1.00 68.56 211 VAL A C 1
ATOM 1658 O O . VAL A 1 211 ? 3.260 8.456 5.877 1.00 68.56 211 VAL A O 1
ATOM 1661 N N . ALA A 1 212 ? 1.443 7.353 6.597 1.00 78.00 212 ALA A N 1
ATOM 1662 C CA . ALA A 1 212 ? 0.851 8.469 7.331 1.00 78.00 212 ALA A CA 1
ATOM 1663 C C . ALA A 1 212 ? 0.702 8.130 8.828 1.00 78.00 212 ALA A C 1
ATOM 1665 O O . ALA A 1 212 ? -0.395 7.778 9.271 1.00 78.00 212 ALA A O 1
ATOM 1666 N N . PRO A 1 213 ? 1.792 8.202 9.621 1.00 77.69 213 PRO A N 1
ATOM 1667 C CA . PRO A 1 213 ? 1.745 7.916 11.051 1.00 77.69 213 PRO A CA 1
ATOM 1668 C C . PRO A 1 213 ? 0.766 8.835 11.789 1.00 77.69 213 PRO A C 1
ATOM 1670 O O . PRO A 1 213 ? 0.790 10.059 11.624 1.00 77.69 213 PRO A O 1
ATOM 1673 N N . CYS A 1 214 ? -0.072 8.258 12.650 1.00 86.19 214 CYS A N 1
ATOM 1674 C CA . CYS A 1 214 ? -1.089 9.004 13.395 1.00 86.19 214 CYS A CA 1
ATOM 1675 C C . CYS A 1 214 ? -0.483 9.952 14.431 1.00 86.19 214 CYS A C 1
ATOM 1677 O O . CYS A 1 214 ? -1.118 10.937 14.810 1.00 86.19 214 CYS A O 1
ATOM 1679 N N . ILE A 1 215 ? 0.746 9.706 14.881 1.00 88.69 215 ILE A N 1
ATOM 1680 C CA . ILE A 1 215 ? 1.474 10.623 15.760 1.00 88.69 215 ILE A CA 1
ATOM 1681 C C . ILE A 1 215 ? 1.571 12.044 15.189 1.00 88.69 215 ILE A C 1
ATOM 1683 O O . ILE A 1 215 ? 1.368 13.001 15.937 1.00 88.69 215 ILE A O 1
ATOM 1687 N N . PHE A 1 216 ? 1.753 12.193 13.874 1.00 87.44 216 PHE A N 1
ATOM 1688 C CA . PHE A 1 216 ? 1.852 13.499 13.213 1.00 87.44 216 PHE A CA 1
ATOM 1689 C C . PHE A 1 216 ? 0.495 14.162 12.954 1.00 87.44 216 PHE A C 1
ATOM 1691 O O . PHE A 1 216 ? 0.438 15.301 12.489 1.00 87.44 216 PHE A O 1
ATOM 1698 N N . MET A 1 217 ? -0.610 13.482 13.266 1.00 87.00 217 MET A N 1
ATOM 1699 C CA . MET A 1 217 ? -1.943 14.049 13.124 1.00 87.00 217 MET A CA 1
ATOM 1700 C C . MET A 1 217 ? -2.115 15.260 14.064 1.00 87.00 217 MET A C 1
ATOM 1702 O O . MET A 1 217 ? -1.805 15.165 15.257 1.00 87.00 217 MET A O 1
ATOM 1706 N N . PRO A 1 218 ? -2.652 16.394 13.577 1.00 90.75 218 PRO A N 1
ATOM 1707 C CA . PRO A 1 218 ? -2.958 17.542 14.420 1.00 90.75 218 PRO A CA 1
ATOM 1708 C C . PRO A 1 218 ? -3.854 17.172 15.607 1.00 90.75 218 PRO A C 1
ATOM 1710 O O . PRO A 1 218 ? -4.824 16.424 15.464 1.00 90.75 218 PRO A O 1
ATOM 1713 N N . ILE A 1 219 ? -3.577 17.756 16.777 1.00 90.19 219 ILE A N 1
ATOM 1714 C CA . ILE A 1 219 ? -4.311 17.457 18.018 1.00 90.19 219 ILE A CA 1
ATOM 1715 C C . ILE A 1 219 ? -5.823 17.700 17.896 1.00 90.19 219 ILE A C 1
ATOM 1717 O O . ILE A 1 219 ? -6.607 16.964 18.486 1.00 90.19 219 ILE A O 1
ATOM 1721 N N . ALA A 1 220 ? -6.243 18.691 17.102 1.00 89.88 220 ALA A N 1
ATOM 1722 C CA . ALA A 1 220 ? -7.656 18.972 16.855 1.00 89.88 220 ALA A CA 1
ATOM 1723 C C . ALA A 1 220 ? -8.373 17.787 16.184 1.00 89.88 220 ALA A C 1
ATOM 1725 O O . ALA A 1 220 ? -9.472 17.424 16.596 1.00 89.88 220 ALA A O 1
ATOM 1726 N N . ILE A 1 221 ? -7.724 17.134 15.213 1.00 92.38 221 ILE A N 1
ATOM 1727 C CA . ILE A 1 221 ? -8.274 15.956 14.531 1.00 92.38 221 ILE A CA 1
ATOM 1728 C C . ILE A 1 221 ? -8.278 14.757 15.483 1.00 92.38 221 ILE A C 1
ATOM 1730 O O . ILE A 1 221 ? -9.291 14.068 15.582 1.00 92.38 221 ILE A O 1
ATOM 1734 N N . LYS A 1 222 ? -7.201 14.551 16.257 1.00 92.25 222 LYS A N 1
ATOM 1735 C CA . LYS A 1 222 ? -7.157 13.479 17.267 1.00 92.25 222 LYS A CA 1
ATOM 1736 C C . LYS A 1 222 ? -8.301 13.597 18.278 1.00 92.25 222 LYS A C 1
ATOM 1738 O O . LYS A 1 222 ? -8.961 12.607 18.575 1.00 92.25 222 LYS A O 1
ATOM 1743 N N . LYS A 1 223 ? -8.569 14.815 18.762 1.00 93.69 223 LYS A N 1
ATOM 1744 C CA . LYS A 1 223 ? -9.683 15.109 19.677 1.00 93.69 223 LYS A CA 1
ATOM 1745 C C . LYS A 1 223 ? -11.051 14.899 19.029 1.00 93.69 223 LYS A C 1
ATOM 1747 O O . LYS A 1 223 ? -11.940 14.374 19.687 1.00 93.69 223 LYS A O 1
ATOM 1752 N N . ALA A 1 224 ? -11.214 15.256 17.756 1.00 95.06 224 ALA A N 1
ATOM 1753 C CA . ALA A 1 224 ? -12.456 14.997 17.030 1.00 95.06 224 ALA A CA 1
ATOM 1754 C C . ALA A 1 224 ? -12.738 13.489 16.908 1.00 95.06 224 ALA A C 1
ATOM 1756 O O . ALA A 1 224 ? -13.846 13.047 17.196 1.00 95.06 224 ALA A O 1
ATOM 1757 N N . ILE A 1 225 ? -11.723 12.685 16.568 1.00 95.62 225 ILE A N 1
ATOM 1758 C CA . ILE A 1 225 ? -11.841 11.218 16.534 1.00 95.62 225 ILE A CA 1
ATOM 1759 C C . ILE A 1 225 ? -12.161 10.671 17.933 1.00 95.62 225 ILE A C 1
ATOM 1761 O O . ILE A 1 225 ? -13.054 9.840 18.074 1.00 95.62 225 ILE A O 1
ATOM 1765 N N . ALA A 1 226 ? -11.481 11.160 18.974 1.00 96.31 226 ALA A N 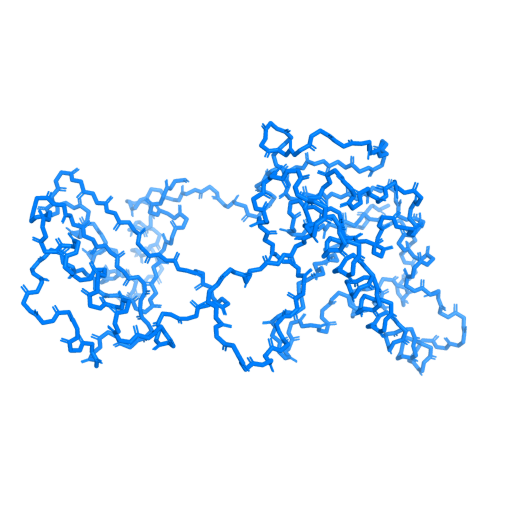1
ATOM 1766 C CA . ALA A 1 226 ? -11.737 10.777 20.362 1.00 96.31 226 ALA A CA 1
ATOM 1767 C C . ALA A 1 226 ? -13.186 11.060 20.802 1.00 96.31 226 ALA A C 1
ATOM 1769 O O . ALA A 1 226 ? -13.783 10.246 21.504 1.00 96.31 226 ALA A O 1
ATOM 1770 N N . GLU A 1 227 ? -13.769 12.179 20.369 1.00 96.31 227 GLU A N 1
ATOM 1771 C CA . GLU A 1 227 ? -15.165 12.517 20.662 1.00 96.31 227 GLU A CA 1
ATOM 1772 C C . GLU A 1 227 ? -16.152 11.600 19.937 1.00 96.31 227 GLU A C 1
ATOM 1774 O O . GLU A 1 227 ? -17.121 11.132 20.537 1.00 96.31 227 GLU A O 1
ATOM 1779 N N . VAL A 1 228 ? -15.864 11.249 18.679 1.00 96.50 228 VAL A N 1
ATOM 1780 C CA . VAL A 1 228 ? -16.639 10.227 17.965 1.00 96.50 228 VAL A CA 1
ATOM 1781 C C . VAL A 1 228 ? -16.587 8.914 18.739 1.00 96.50 228 VAL A C 1
ATOM 1783 O O . VAL A 1 228 ? -17.633 8.362 19.058 1.00 96.50 228 VAL A O 1
ATOM 1786 N N . ILE A 1 229 ? -15.399 8.454 19.131 1.00 97.50 229 ILE A N 1
ATOM 1787 C CA . ILE A 1 229 ? -15.231 7.219 19.908 1.00 97.50 229 ILE A CA 1
ATOM 1788 C C . ILE A 1 229 ? -16.059 7.265 21.199 1.00 97.50 229 ILE A C 1
ATOM 1790 O O . ILE A 1 229 ? -16.805 6.326 21.477 1.00 97.50 229 ILE A O 1
ATOM 1794 N N . ARG A 1 230 ? -16.010 8.375 21.945 1.00 96.44 230 ARG A N 1
ATOM 1795 C CA . ARG A 1 230 ? -16.780 8.566 23.184 1.00 96.44 230 ARG A CA 1
ATOM 1796 C C . ARG A 1 230 ? -18.288 8.417 22.985 1.00 96.44 230 ARG A C 1
ATOM 1798 O O . ARG A 1 230 ? -18.959 7.863 23.851 1.00 96.44 230 ARG A O 1
ATOM 1805 N N . SER A 1 231 ? -18.819 8.872 21.850 1.00 97.00 231 SER A N 1
ATOM 1806 C CA . SER A 1 231 ? -20.257 8.798 21.558 1.00 97.00 231 SER A CA 1
ATOM 1807 C C . SER A 1 231 ? -20.772 7.387 21.229 1.00 97.00 231 SER A C 1
ATOM 1809 O O . SER A 1 231 ? -21.984 7.178 21.221 1.00 97.00 231 SER A O 1
ATOM 1811 N N . TYR A 1 232 ? -19.883 6.399 21.045 1.00 97.00 232 TYR A N 1
ATOM 1812 C CA . TYR A 1 232 ? -20.234 4.992 20.793 1.00 97.00 232 TYR A CA 1
ATOM 1813 C C . TYR A 1 232 ? -19.685 4.040 21.875 1.00 97.00 232 TYR A C 1
ATOM 1815 O O . TYR A 1 232 ? -18.867 3.161 21.579 1.00 97.00 232 TYR A O 1
ATOM 1823 N N . PRO A 1 233 ? -20.139 4.144 23.140 1.00 95.31 233 PRO A N 1
ATOM 1824 C CA . PRO A 1 233 ? -19.607 3.345 24.253 1.00 95.31 233 PRO A CA 1
ATOM 1825 C C . PRO A 1 233 ? -19.836 1.828 24.099 1.00 95.31 233 PRO A C 1
ATOM 1827 O O . PRO A 1 233 ? -19.171 1.023 24.753 1.00 95.31 233 PRO A O 1
ATOM 1830 N N . ASN A 1 234 ? -20.760 1.424 23.222 1.00 96.00 234 ASN A N 1
ATOM 1831 C CA . ASN A 1 234 ? -21.079 0.038 22.874 1.00 96.00 234 ASN A CA 1
ATOM 1832 C C . ASN A 1 234 ? -20.219 -0.542 21.729 1.00 96.00 234 ASN A C 1
ATOM 1834 O O . ASN A 1 234 ? -20.411 -1.704 21.367 1.00 96.00 234 ASN A O 1
ATOM 1838 N N . VAL A 1 235 ? -19.265 0.221 21.187 1.00 96.56 235 VAL A N 1
ATOM 1839 C CA . VAL A 1 235 ? -18.325 -0.204 20.136 1.00 96.56 235 VAL A CA 1
ATOM 1840 C C . VAL A 1 235 ? -16.901 -0.162 20.683 1.00 96.56 235 VAL A C 1
ATOM 1842 O O . VAL A 1 235 ? -16.520 0.817 21.315 1.00 96.56 235 VAL A O 1
ATOM 1845 N N . THR A 1 236 ? -16.107 -1.209 20.453 1.00 95.69 236 THR A N 1
ATOM 1846 C CA . THR A 1 236 ? -14.670 -1.197 20.761 1.00 95.69 236 THR A CA 1
ATOM 1847 C C . THR A 1 236 ? -13.911 -0.601 19.581 1.00 95.69 236 THR A C 1
ATOM 1849 O O . THR A 1 236 ? -14.030 -1.074 18.456 1.00 95.69 236 THR A O 1
ATOM 1852 N N . PHE A 1 237 ? -13.088 0.410 19.819 1.00 96.00 237 PHE A N 1
ATOM 1853 C CA . PHE A 1 237 ? -12.220 0.991 18.802 1.00 96.00 237 PHE A CA 1
ATOM 1854 C C . PHE A 1 237 ? -10.785 0.535 19.031 1.00 96.00 237 PHE A C 1
ATOM 1856 O O . PHE A 1 237 ? -10.236 0.703 20.116 1.00 96.00 237 PHE A O 1
ATOM 1863 N N . ILE A 1 238 ? -10.160 -0.027 18.003 1.00 94.50 238 ILE A N 1
ATOM 1864 C CA . ILE A 1 238 ? -8.726 -0.295 17.957 1.00 94.50 238 ILE A CA 1
ATOM 1865 C C . ILE A 1 238 ? -8.116 0.805 17.106 1.00 94.50 238 ILE A C 1
ATOM 1867 O O . ILE A 1 238 ? -8.415 0.894 15.919 1.00 94.50 238 ILE A O 1
ATOM 1871 N N . TRP A 1 239 ? -7.244 1.627 17.675 1.00 94.38 239 TRP A N 1
ATOM 1872 C CA . TRP A 1 239 ? -6.537 2.648 16.911 1.00 94.38 239 TRP A CA 1
ATOM 1873 C C . TRP A 1 239 ? -5.045 2.336 16.891 1.00 94.38 239 TRP A C 1
ATOM 1875 O O . TRP A 1 239 ? -4.366 2.333 17.924 1.00 94.38 239 TRP A O 1
ATOM 1885 N N . LYS A 1 240 ? -4.534 2.058 15.687 1.00 92.19 240 LYS A N 1
ATOM 1886 C CA . LYS A 1 240 ? -3.101 1.946 15.447 1.00 92.19 240 LYS A CA 1
ATOM 1887 C C . LYS A 1 240 ? -2.452 3.323 15.643 1.00 92.19 240 LYS A C 1
ATOM 1889 O O . LYS A 1 240 ? -2.650 4.216 14.822 1.00 92.19 240 LYS A O 1
ATOM 1894 N N . TYR A 1 241 ? -1.696 3.486 16.723 1.00 92.81 241 TYR A N 1
ATOM 1895 C CA . TYR A 1 241 ? -1.066 4.744 17.123 1.00 92.81 241 TYR A CA 1
ATOM 1896 C C . TYR A 1 241 ? 0.360 4.494 17.608 1.00 92.81 241 TYR A C 1
ATOM 1898 O O . TYR A 1 241 ? 0.580 3.622 18.445 1.00 92.81 241 TYR A O 1
ATOM 1906 N N . GLU A 1 242 ? 1.323 5.251 17.086 1.00 91.81 242 GLU A N 1
ATOM 1907 C CA . GLU A 1 242 ? 2.754 4.961 17.232 1.00 91.81 242 GLU A CA 1
ATOM 1908 C C . GLU A 1 242 ? 3.264 5.095 18.676 1.00 91.81 242 GLU A C 1
ATOM 1910 O O . GLU A 1 242 ? 4.127 4.316 19.078 1.00 91.81 242 GLU A O 1
ATOM 1915 N N . GLU A 1 243 ? 2.677 5.989 19.483 1.00 91.44 243 GLU A N 1
ATOM 1916 C CA . GLU A 1 243 ? 3.082 6.242 20.878 1.00 91.44 243 GLU A CA 1
ATOM 1917 C C . GLU A 1 243 ? 1.920 6.069 21.882 1.00 91.44 243 GLU A C 1
ATOM 1919 O O . GLU A 1 243 ? 1.429 7.042 22.452 1.00 91.44 243 GLU A O 1
ATOM 1924 N N . PRO A 1 244 ? 1.443 4.836 22.148 1.00 87.62 244 PRO A N 1
ATOM 1925 C CA . PRO A 1 244 ? 0.260 4.609 22.988 1.00 87.62 244 PRO A CA 1
ATOM 1926 C C . PRO A 1 244 ? 0.366 5.126 24.428 1.00 87.62 244 PRO A C 1
ATOM 1928 O O . PRO A 1 244 ? -0.658 5.340 25.066 1.00 87.62 244 PRO A O 1
ATOM 1931 N N . LYS A 1 245 ? 1.587 5.269 24.959 1.00 86.75 245 LYS A N 1
ATOM 1932 C CA . LYS A 1 245 ? 1.830 5.688 26.349 1.00 86.75 245 LYS A CA 1
ATOM 1933 C C . LYS A 1 245 ? 1.706 7.200 26.548 1.00 86.75 245 LYS A C 1
ATOM 1935 O O . LYS A 1 245 ? 1.365 7.623 27.644 1.00 86.75 245 LYS A O 1
ATOM 1940 N N . ASP A 1 246 ? 1.914 7.977 25.488 1.00 85.81 246 ASP A N 1
ATOM 1941 C CA . ASP A 1 246 ? 1.971 9.442 25.517 1.00 85.81 246 ASP A CA 1
ATOM 1942 C C . ASP A 1 246 ? 0.767 10.053 24.772 1.00 85.81 246 ASP A C 1
ATOM 1944 O O . ASP A 1 246 ? 0.863 11.028 24.025 1.00 85.81 246 ASP A O 1
ATOM 1948 N N . ALA A 1 247 ? -0.408 9.440 24.946 1.00 89.00 247 ALA A N 1
ATOM 1949 C CA . ALA A 1 247 ? -1.620 9.731 24.186 1.00 89.00 247 ALA A CA 1
ATOM 1950 C C . ALA A 1 247 ? -2.713 10.402 25.038 1.00 89.00 247 ALA A C 1
ATOM 1952 O O . ALA A 1 247 ? -3.814 9.872 25.174 1.00 89.00 247 ALA A O 1
ATOM 1953 N N . SER A 1 248 ? -2.456 11.607 25.553 1.00 90.88 248 SER A N 1
ATOM 1954 C CA . SER A 1 248 ? -3.401 12.347 26.422 1.00 90.88 248 SER A CA 1
ATOM 1955 C C . SER A 1 248 ? -4.776 12.634 25.798 1.00 90.88 248 SER A C 1
ATOM 1957 O O . SER A 1 248 ? -5.759 12.864 26.493 1.00 90.88 248 SER A O 1
ATOM 1959 N N . PHE A 1 249 ? -4.896 12.596 24.466 1.00 91.88 249 PHE A N 1
ATOM 1960 C CA . PHE A 1 249 ? -6.193 12.724 23.788 1.00 91.88 249 PHE A CA 1
ATOM 1961 C C . PHE A 1 249 ? -7.133 11.533 24.048 1.00 91.88 249 PHE A C 1
ATOM 1963 O O . PHE A 1 249 ? -8.328 11.639 23.771 1.00 91.88 249 PHE A O 1
ATOM 1970 N N . SER A 1 250 ? -6.594 10.407 24.522 1.00 91.12 250 SER A N 1
ATOM 1971 C CA . SER A 1 250 ? -7.332 9.167 24.773 1.00 91.12 250 SER A CA 1
ATOM 1972 C C . SER A 1 250 ? -7.821 9.016 26.215 1.00 91.12 250 SER A C 1
ATOM 1974 O O . SER A 1 250 ? -8.535 8.059 26.517 1.00 91.12 250 SER A O 1
ATOM 1976 N N . ASP A 1 251 ? -7.486 9.964 27.092 1.00 91.62 251 ASP A N 1
ATOM 1977 C CA . ASP A 1 251 ? -7.816 9.895 28.513 1.00 91.62 251 ASP A CA 1
ATOM 1978 C C . ASP A 1 251 ? -9.335 9.766 28.732 1.00 91.62 251 ASP A C 1
ATOM 1980 O O . ASP A 1 251 ? -10.152 10.508 28.174 1.00 91.62 251 ASP A O 1
ATOM 1984 N N . GLY A 1 252 ? -9.721 8.780 29.547 1.00 90.19 252 GLY A N 1
ATOM 1985 C CA . GLY A 1 252 ? -11.119 8.481 29.870 1.00 90.19 252 GLY A CA 1
ATOM 1986 C C . GLY A 1 252 ? -11.905 7.726 28.789 1.00 90.19 252 GLY A C 1
ATOM 1987 O O . GLY A 1 252 ? -13.109 7.541 28.950 1.00 90.19 252 GLY A O 1
ATOM 1988 N N . LEU A 1 253 ? -11.276 7.282 27.693 1.00 93.81 253 LEU A N 1
ATOM 1989 C CA . LEU A 1 253 ? -11.934 6.455 26.673 1.00 93.81 253 LEU A CA 1
ATOM 1990 C C . LEU A 1 253 ? -11.822 4.958 26.992 1.00 93.81 253 LEU A C 1
ATOM 1992 O O . LEU A 1 253 ? -10.918 4.266 26.530 1.00 93.81 253 LEU A O 1
ATOM 1996 N N . GLU A 1 254 ? -12.792 4.427 27.733 1.00 92.62 254 GLU A N 1
ATOM 1997 C CA . GLU A 1 254 ? -12.860 2.996 28.091 1.00 92.62 254 GLU A CA 1
ATOM 1998 C C . GLU A 1 254 ? -13.144 2.062 26.900 1.00 92.62 254 GLU A C 1
ATOM 2000 O O . GLU A 1 254 ? -13.047 0.833 26.993 1.00 92.62 254 GLU A O 1
ATOM 2005 N N . ASN A 1 255 ? -13.561 2.629 25.772 1.00 95.12 255 ASN A N 1
ATOM 2006 C CA . ASN A 1 255 ? -13.864 1.907 24.547 1.00 95.12 255 ASN A CA 1
ATOM 2007 C C . ASN A 1 255 ? -12.791 2.082 23.461 1.00 95.12 255 ASN A C 1
ATOM 2009 O O . ASN A 1 255 ? -13.029 1.702 22.317 1.00 95.12 255 ASN A O 1
ATOM 2013 N N . LEU A 1 256 ? -11.607 2.592 23.821 1.00 95.25 256 LEU A N 1
ATOM 2014 C CA . LEU A 1 256 ? -10.458 2.746 22.931 1.00 95.25 256 LEU A CA 1
ATOM 2015 C C . LEU A 1 256 ? -9.276 1.870 23.365 1.00 95.25 256 LEU A C 1
ATOM 2017 O O . LEU A 1 256 ? -8.793 1.950 24.490 1.00 95.25 256 LEU A O 1
ATOM 2021 N N . LEU A 1 257 ? -8.756 1.079 22.430 1.00 93.19 257 LEU A N 1
ATOM 2022 C CA . LEU A 1 257 ? -7.503 0.346 22.545 1.00 93.19 257 LEU A CA 1
ATOM 2023 C C . LEU A 1 257 ? -6.458 0.963 21.607 1.00 93.19 257 LEU A C 1
ATOM 2025 O O . LEU A 1 257 ? -6.553 0.830 20.385 1.00 93.19 257 LEU A O 1
ATOM 2029 N N . LEU A 1 258 ? -5.422 1.577 22.178 1.00 92.81 258 LEU A N 1
ATOM 2030 C CA . LEU A 1 258 ? -4.263 2.044 21.417 1.00 92.81 258 LEU A CA 1
ATOM 2031 C C . LEU A 1 258 ? -3.220 0.933 21.245 1.00 92.81 258 LEU A C 1
ATOM 2033 O O . LEU A 1 258 ? -2.918 0.169 22.169 1.00 92.81 258 LEU A O 1
ATOM 2037 N N . SER A 1 259 ? -2.636 0.841 20.052 1.00 88.69 259 SER A N 1
ATOM 2038 C CA . SER A 1 259 ? -1.551 -0.101 19.776 1.00 88.69 259 SER A CA 1
ATOM 2039 C C . SER A 1 259 ? -0.611 0.437 18.705 1.00 88.69 259 SER A C 1
ATOM 2041 O O . SER A 1 259 ? -1.068 0.857 17.652 1.00 88.69 259 SER A O 1
ATOM 2043 N N . SER A 1 260 ? 0.701 0.360 18.915 1.00 86.00 260 SER A N 1
ATOM 2044 C CA . SER A 1 260 ? 1.691 0.738 17.891 1.00 86.00 260 SER A CA 1
ATOM 2045 C C . SER A 1 260 ? 1.733 -0.235 16.712 1.00 86.00 260 SER A C 1
ATOM 2047 O O . SER A 1 260 ? 2.153 0.119 15.611 1.00 86.00 260 SER A O 1
ATOM 2049 N N . TRP A 1 261 ? 1.246 -1.457 16.921 1.00 84.31 261 TRP A N 1
ATOM 2050 C CA . TRP A 1 261 ? 1.170 -2.498 15.907 1.00 84.31 261 TRP A CA 1
ATOM 2051 C C . TRP A 1 261 ? -0.126 -3.304 16.027 1.00 84.31 261 TRP A C 1
ATOM 2053 O O . TRP A 1 261 ? -0.638 -3.496 17.132 1.00 84.31 261 TRP A O 1
ATOM 2063 N N . THR A 1 262 ? -0.645 -3.788 14.899 1.00 83.94 262 THR A N 1
ATOM 2064 C CA . THR A 1 262 ? -1.873 -4.593 14.798 1.00 83.94 262 THR A CA 1
ATOM 2065 C C . THR A 1 262 ? -1.689 -5.700 13.754 1.00 83.94 262 THR A C 1
ATOM 2067 O O . THR A 1 262 ? -1.157 -5.393 12.682 1.00 83.94 262 THR A O 1
ATOM 2070 N N . PRO A 1 263 ? -2.171 -6.938 13.982 1.00 81.75 263 PRO A N 1
ATOM 2071 C CA . PRO A 1 263 ? -2.211 -7.980 12.956 1.00 81.75 263 PRO A CA 1
ATOM 2072 C C . PRO A 1 263 ? -3.362 -7.699 11.979 1.00 81.75 263 PRO A C 1
ATOM 2074 O O . PRO A 1 263 ? -4.381 -8.376 11.980 1.00 81.75 263 PRO A O 1
ATOM 2077 N N . GLN A 1 264 ? -3.235 -6.627 11.190 1.00 80.56 264 GLN A N 1
ATOM 2078 C CA . GLN A 1 264 ? -4.348 -6.047 10.434 1.00 80.56 264 GLN A CA 1
ATOM 2079 C C . GLN A 1 264 ? -5.015 -7.065 9.498 1.00 80.56 264 GLN A C 1
ATOM 2081 O O . GLN A 1 264 ? -6.229 -7.182 9.557 1.00 80.56 264 GLN A O 1
ATOM 2086 N N . SER A 1 265 ? -4.247 -7.825 8.707 1.00 81.06 265 SER A N 1
ATOM 2087 C CA . SER A 1 265 ? -4.784 -8.856 7.802 1.00 81.06 265 SER A CA 1
ATOM 2088 C C . SER A 1 265 ? -5.547 -9.965 8.530 1.00 81.06 265 SER A C 1
ATOM 2090 O O . SER A 1 265 ? -6.585 -10.398 8.050 1.00 81.06 265 SER A O 1
ATOM 2092 N N . ASP A 1 266 ? -5.078 -10.385 9.708 1.00 80.81 266 ASP A N 1
ATOM 2093 C CA . ASP A 1 266 ? -5.755 -11.423 10.496 1.00 80.81 266 ASP A CA 1
ATOM 2094 C C . ASP A 1 266 ? -7.009 -10.883 11.211 1.00 80.81 266 ASP A C 1
ATOM 2096 O O . ASP A 1 266 ? -7.935 -11.638 11.488 1.00 80.81 266 ASP A O 1
ATOM 2100 N N . LEU A 1 267 ? -7.053 -9.578 11.518 1.00 82.75 267 LEU A N 1
ATOM 2101 C CA . LEU A 1 267 ? -8.207 -8.934 12.160 1.00 82.75 267 LEU A CA 1
ATOM 2102 C C . LEU A 1 267 ? -9.350 -8.632 11.186 1.00 82.75 267 LEU A C 1
ATOM 2104 O O . LEU A 1 267 ? -10.505 -8.646 11.605 1.00 82.75 267 LEU A O 1
ATOM 2108 N N . ILE A 1 268 ? -9.035 -8.285 9.936 1.00 82.75 268 ILE A N 1
ATOM 2109 C CA . ILE A 1 268 ? -10.039 -7.855 8.949 1.00 82.75 268 ILE A CA 1
ATOM 2110 C C . ILE A 1 268 ? -10.566 -9.000 8.079 1.00 82.75 268 ILE A C 1
ATOM 2112 O O . ILE A 1 268 ? -11.699 -8.899 7.614 1.00 82.75 268 ILE A O 1
ATOM 2116 N N . GLY A 1 269 ? -9.792 -10.083 7.928 1.00 65.50 269 GLY A N 1
ATOM 2117 C CA . GLY A 1 269 ? -10.115 -11.180 7.012 1.00 65.50 269 GLY A CA 1
ATOM 2118 C C . GLY A 1 269 ? -9.743 -10.889 5.560 1.00 65.50 269 GLY A C 1
ATOM 2119 O O . GLY A 1 269 ? -9.784 -9.715 5.140 1.00 65.50 269 GLY A O 1
#

Sequence (269 aa):
MISVAWVTLNYFSNEWSKLPVICSAILEAIGVKNIVGAHAQSSLLEGTAYAIGAPVIPSYMPGNHMLHNVSKNLTLLSASQAVIDDTNYFVNRVINILFTYLSWYFQTSVASTADRIMREKLGSSATPIWDTVANMSWILTNSEPLLEFGKPTLHKVIDLGGIGVHKPKPLDELRFWILQHKSINTMQTFQKWDKALSLRKHTVLISFGSVAPCIFMPIAIKKAIAEVIRSYPNVTFIWKYEEPKDASFSDGLENLLLSSWTPQSDLIG

InterPro domains:
  IPR002213 UDP-glucuronosyl/UDP-glucosyltransferase [PF00201] (77-269)
  IPR050271 UDP-glycosyltransferase [PTHR48043] (22-268)

Foldseek 3Di:
DADEQALACPCPDPPVNCPNLVSLLVCQLVPPQAYEYEYAAQDDFLLLCVLQVHDDDLQQDQFADDDDDDDDDDDDDQRDHDDDDRDNDPVRSVVSVVNSVVRNVVVVVSQVVSQVVSCVPVNPPRDRPSNSSNSHQAYEYQHDPVPDDDGDDDPRYHYDHCPPQDDQDALVVLVVVCVVVVDPVSNVVSVVVVCLPPVAPAEEEADPPDNDACVPPDPVVLLVVLVVLVVCLRYAYEYQHQCPPPCVSNPPRPRYDYDVDDPVSNVPD

pLDDT: mean 73.76, std 19.59, range [25.67, 97.5]

Radius of gyration: 22.45 Å; chains: 1; bounding box: 50×51×55 Å